Protein AF-A0A7C2LJB4-F1 (afdb_monomer_lite)

pLDDT: mean 95.71, std 4.84, range [53.34, 98.75]

Foldseek 3Di:
DLALLLVVLQQCFCPDDRAGVVNCLVVVNAADEAQAPLADAPDVCLVLQVVQQVCVVVVNPPHVSVVVRCCSSVVSVVVLVVCCVVRVPGYAYAHALRLCLCCDDDLLHHQDDDSHSRSVSSNSVCCVPVNPVVSVVSNVVSLPGQAWDDFAQEIEGADAQQAADAPVCSVVSSVPSSRSNRRHPQDVPNHDQCRLLNNCPRRYDPVRSVLGAYEHERDADPDQWDADNVRRYIYGHHSVFSWDQQDDTNDRRDPVPRIDTTDRPPVRD

Sequence (269 aa):
HARTDFFLSVMRYPFTGSVTALELLEQGLLQIVCLGDGFHAEGRRAARWKHAFEEFRDGYRKHKYMDDEMRESLGVMEMVLELKKAFPLRFHFLKGNHENISNEHGGGNYPFRKYAYEGAMVLEYVKQFYGEEFLAAYYQIEKHFPLLAVGGNFIISHAEPKKFFKANRVLNYRSNADVVYGLTWTDNDEAAAGSVRKMIEHYLPPETWESARYFGGHRPVAGLLNARADGQYLQIHNPQGFQVAYCQPFEPVNEETCMVEIPDVTGGM

Radius of gyration: 18.44 Å; chains: 1; bounding box: 44×40×48 Å

Structure (mmCIF, N/CA/C/O backbone):
data_AF-A0A7C2LJB4-F1
#
_entry.id   AF-A0A7C2LJB4-F1
#
loop_
_atom_site.group_PDB
_atom_site.id
_atom_site.type_symbol
_atom_site.label_atom_id
_atom_site.label_alt_id
_atom_site.label_comp_id
_atom_site.label_asym_id
_atom_site.label_entity_id
_atom_site.label_seq_id
_atom_site.pdbx_PDB_ins_code
_atom_site.Cartn_x
_atom_site.Cartn_y
_atom_site.Cartn_z
_atom_site.occupancy
_atom_site.B_iso_or_equiv
_atom_site.auth_seq_id
_atom_site.auth_comp_id
_atom_site.auth_asym_id
_atom_site.auth_atom_id
_atom_site.pdbx_PDB_model_num
ATOM 1 N N . HIS A 1 1 ? 6.291 -0.632 -0.070 1.00 93.38 1 HIS A N 1
ATOM 2 C CA . HIS A 1 1 ? 7.228 -0.118 -1.090 1.00 93.38 1 HIS A CA 1
ATOM 3 C C . HIS A 1 1 ? 8.289 -1.149 -1.501 1.00 93.38 1 HIS A C 1
ATOM 5 O O . HIS A 1 1 ? 9.463 -0.938 -1.205 1.00 93.38 1 HIS A O 1
ATOM 11 N N . ALA A 1 2 ? 7.920 -2.263 -2.152 1.00 94.94 2 ALA A N 1
ATOM 12 C CA . ALA A 1 2 ? 8.868 -3.268 -2.679 1.00 94.94 2 ALA A CA 1
ATOM 13 C C . ALA A 1 2 ? 10.006 -3.662 -1.703 1.00 94.94 2 ALA A C 1
ATOM 15 O O . ALA A 1 2 ? 11.187 -3.534 -2.013 1.00 94.94 2 ALA A O 1
ATOM 16 N N . ARG A 1 3 ? 9.665 -4.049 -0.468 1.00 95.44 3 ARG A N 1
ATOM 17 C CA . ARG A 1 3 ? 10.613 -4.452 0.588 1.00 95.44 3 ARG A CA 1
ATOM 18 C C . ARG A 1 3 ? 10.412 -5.911 0.980 1.00 95.44 3 ARG A C 1
ATOM 20 O O . ARG A 1 3 ? 9.564 -6.217 1.820 1.00 95.44 3 ARG A O 1
ATOM 27 N N . THR A 1 4 ? 11.161 -6.806 0.344 1.00 95.81 4 THR A N 1
ATOM 28 C CA . THR A 1 4 ? 11.115 -8.245 0.636 1.00 95.81 4 THR A CA 1
ATOM 29 C C . THR A 1 4 ? 11.659 -8.554 2.031 1.00 95.81 4 THR A C 1
ATOM 31 O O . THR A 1 4 ? 11.068 -9.341 2.765 1.00 95.81 4 THR A O 1
ATOM 34 N N . ASP A 1 5 ? 12.735 -7.869 2.410 1.00 95.56 5 ASP A N 1
ATOM 35 C CA . ASP A 1 5 ? 13.358 -7.853 3.737 1.00 95.56 5 ASP A CA 1
ATOM 36 C C . ASP A 1 5 ? 12.350 -7.533 4.850 1.00 95.56 5 ASP A C 1
ATOM 38 O O . ASP A 1 5 ? 12.205 -8.286 5.819 1.00 95.56 5 ASP A O 1
ATOM 42 N N . PHE A 1 6 ? 11.592 -6.448 4.677 1.00 96.38 6 PHE A N 1
ATOM 43 C CA . PHE A 1 6 ? 10.578 -6.031 5.639 1.00 96.38 6 PHE A CA 1
ATOM 44 C C . PHE A 1 6 ? 9.452 -7.050 5.735 1.00 96.38 6 PHE A C 1
ATOM 46 O O . PHE A 1 6 ? 9.101 -7.464 6.836 1.00 96.38 6 PHE A O 1
ATOM 53 N N . PHE A 1 7 ? 8.934 -7.514 4.598 1.00 97.25 7 PHE A N 1
ATOM 54 C CA . PHE A 1 7 ? 7.852 -8.493 4.582 1.00 97.25 7 PHE A CA 1
ATOM 55 C C . PHE A 1 7 ? 8.229 -9.787 5.318 1.00 97.25 7 PHE A C 1
ATOM 57 O O . PHE A 1 7 ? 7.491 -10.248 6.190 1.00 97.25 7 PHE A O 1
ATOM 64 N N . LEU A 1 8 ? 9.408 -10.342 5.020 1.00 96.88 8 LEU A N 1
ATOM 65 C CA . LEU A 1 8 ? 9.928 -11.537 5.687 1.00 96.88 8 LEU A CA 1
ATOM 66 C C . LEU A 1 8 ? 10.146 -11.310 7.184 1.00 96.88 8 LEU A C 1
ATOM 68 O O . LEU A 1 8 ? 9.855 -12.196 7.989 1.00 96.88 8 LEU A O 1
ATOM 72 N N . SER A 1 9 ? 10.622 -10.123 7.558 1.00 97.38 9 SER A N 1
ATOM 73 C CA . SER A 1 9 ? 10.809 -9.758 8.961 1.00 97.38 9 SER A CA 1
ATOM 74 C C . SER A 1 9 ? 9.487 -9.680 9.714 1.00 97.38 9 SER A C 1
ATOM 76 O O . SER A 1 9 ? 9.405 -10.230 10.807 1.00 97.38 9 SER A O 1
ATOM 78 N N . VAL A 1 10 ? 8.425 -9.120 9.117 1.00 97.25 10 VAL A N 1
ATOM 79 C CA . VAL A 1 10 ? 7.076 -9.140 9.718 1.00 97.25 10 VAL A CA 1
ATOM 80 C C . VAL A 1 10 ? 6.608 -10.577 9.929 1.00 97.25 10 VAL A C 1
ATOM 82 O O . VAL A 1 10 ? 6.171 -10.914 11.025 1.00 97.25 10 VAL A O 1
ATOM 85 N N . MET A 1 11 ? 6.727 -11.445 8.917 1.00 97.56 11 MET A N 1
ATOM 86 C CA . MET A 1 11 ? 6.249 -12.833 9.017 1.00 97.56 11 MET A CA 1
ATOM 87 C C . MET A 1 11 ? 6.963 -13.642 10.106 1.00 97.56 11 MET A C 1
ATOM 89 O O . MET A 1 11 ? 6.361 -14.526 10.714 1.00 97.56 11 MET A O 1
ATOM 93 N N . ARG A 1 12 ? 8.235 -13.331 10.366 1.00 96.44 12 ARG A N 1
ATOM 94 C CA . ARG A 1 12 ? 9.073 -13.998 11.372 1.00 96.44 12 ARG A CA 1
ATOM 95 C C . ARG A 1 12 ? 9.039 -13.339 12.747 1.00 96.44 12 ARG A C 1
ATOM 97 O O . ARG A 1 12 ? 9.578 -13.912 13.691 1.00 96.44 12 ARG A O 1
ATOM 104 N N . TYR A 1 13 ? 8.454 -12.153 12.872 1.00 96.19 13 TYR A N 1
ATOM 105 C CA . TYR A 1 13 ? 8.463 -11.427 14.132 1.00 96.19 13 TYR A CA 1
ATOM 106 C C . TYR A 1 13 ? 7.553 -12.110 15.170 1.00 96.19 13 TYR A C 1
ATOM 108 O O . TYR A 1 13 ? 6.397 -12.419 14.854 1.00 96.19 13 TYR A O 1
ATOM 116 N N . PRO A 1 14 ? 8.038 -12.356 16.402 1.00 94.38 14 PRO A N 1
ATOM 117 C CA . PRO A 1 14 ? 7.245 -12.993 17.442 1.00 94.38 14 PRO A CA 1
ATOM 118 C C . PRO A 1 14 ? 6.378 -11.970 18.193 1.00 94.38 14 PRO A C 1
ATOM 120 O O . PRO A 1 14 ? 6.773 -11.437 19.228 1.00 94.38 14 PRO A O 1
ATOM 123 N N . PHE A 1 15 ? 5.168 -11.701 17.691 1.00 88.38 15 PHE A N 1
ATOM 124 C CA . PHE A 1 15 ? 4.230 -10.762 18.333 1.00 88.38 15 PHE A CA 1
ATOM 125 C C . PHE A 1 15 ? 3.693 -11.255 19.686 1.00 88.38 15 PHE A C 1
ATOM 127 O O . PHE A 1 15 ? 3.139 -10.471 20.455 1.00 88.38 15 PHE A O 1
ATOM 134 N N . THR A 1 16 ? 3.797 -12.552 19.995 1.00 86.38 16 THR A N 1
ATOM 135 C CA . THR A 1 16 ? 3.334 -13.117 21.272 1.00 86.38 16 THR A CA 1
ATOM 136 C C . THR A 1 16 ? 4.275 -14.223 21.745 1.00 86.38 16 THR A C 1
ATOM 138 O O . THR A 1 16 ? 4.230 -15.358 21.269 1.00 86.38 16 THR A O 1
ATOM 141 N N . GLY A 1 17 ? 5.135 -13.893 22.712 1.00 87.75 17 GLY A N 1
ATOM 142 C CA . GLY A 1 17 ? 6.108 -14.834 23.270 1.00 87.75 17 GLY A CA 1
ATOM 143 C C . GLY A 1 17 ? 7.119 -15.289 22.218 1.00 87.75 17 GLY A C 1
ATOM 144 O O . GLY A 1 17 ? 7.905 -14.483 21.736 1.00 87.75 17 GLY A O 1
ATOM 145 N N . SER A 1 18 ? 7.108 -16.578 21.876 1.00 92.12 18 SER A N 1
ATOM 146 C CA . SER A 1 18 ? 7.973 -17.167 20.843 1.00 92.12 18 SER A CA 1
ATOM 147 C C . SER A 1 18 ? 7.245 -17.490 19.534 1.00 92.12 18 SER A C 1
ATOM 149 O O . SER A 1 18 ? 7.859 -18.072 18.647 1.00 92.12 18 SER A O 1
ATOM 151 N N . VAL A 1 19 ? 5.951 -17.171 19.425 1.00 95.62 19 VAL A N 1
ATOM 152 C CA . VAL A 1 19 ? 5.119 -17.523 18.265 1.00 95.62 19 VAL A CA 1
ATOM 153 C C . VAL A 1 19 ? 5.173 -16.399 17.234 1.00 95.62 19 VAL A C 1
ATOM 155 O O . VAL A 1 19 ? 4.866 -15.244 17.540 1.00 95.62 19 VAL A O 1
ATOM 158 N N . THR A 1 20 ? 5.576 -16.744 16.015 1.00 96.56 20 THR A N 1
ATOM 159 C CA . THR A 1 20 ? 5.749 -15.827 14.883 1.00 96.56 20 THR A CA 1
ATOM 160 C C . THR A 1 20 ? 4.418 -15.386 14.278 1.00 96.56 20 THR A C 1
ATOM 162 O O . THR A 1 20 ? 3.391 -16.051 14.422 1.00 96.56 20 THR A O 1
ATOM 165 N N . ALA A 1 21 ? 4.423 -14.274 13.539 1.00 97.00 21 ALA A N 1
ATOM 166 C CA . ALA A 1 21 ? 3.240 -13.802 12.822 1.00 97.00 21 ALA A CA 1
ATOM 167 C C . ALA A 1 21 ? 2.667 -14.853 11.855 1.00 97.00 21 ALA A C 1
ATOM 169 O O . ALA A 1 21 ? 1.447 -14.985 11.746 1.00 97.00 21 ALA A O 1
ATOM 170 N N . LEU A 1 22 ? 3.531 -15.620 11.179 1.00 97.50 22 LEU A N 1
ATOM 171 C CA . LEU A 1 22 ? 3.106 -16.699 10.287 1.00 97.50 22 LEU A CA 1
ATOM 172 C C . LEU A 1 22 ? 2.376 -17.816 11.048 1.00 97.50 22 LEU A C 1
ATOM 174 O O . LEU A 1 22 ? 1.287 -18.218 10.645 1.00 97.50 22 LEU A O 1
ATOM 178 N N . GLU A 1 23 ? 2.913 -18.262 12.183 1.00 97.69 23 GLU A N 1
ATOM 179 C CA . GLU A 1 23 ? 2.256 -19.274 13.022 1.00 97.69 23 GLU A CA 1
ATOM 180 C C . GLU A 1 23 ? 0.920 -18.761 13.586 1.00 97.69 23 GLU A C 1
ATOM 182 O O . GLU A 1 23 ? -0.062 -19.503 13.642 1.00 97.69 23 GLU A O 1
ATOM 187 N N . LEU A 1 24 ? 0.830 -17.476 13.948 1.00 97.19 24 LEU A N 1
ATOM 188 C CA . LEU A 1 24 ? -0.431 -16.869 14.388 1.00 97.19 24 LEU A CA 1
ATOM 189 C C . LEU A 1 24 ? -1.469 -16.785 13.251 1.00 97.19 24 LEU A C 1
ATOM 191 O O . LEU A 1 24 ? -2.663 -16.985 13.496 1.00 97.19 24 LEU A O 1
ATOM 195 N N . LEU A 1 25 ? -1.046 -16.529 12.005 1.00 97.06 25 LEU A N 1
ATOM 196 C CA . LEU A 1 25 ? -1.916 -16.597 10.820 1.00 97.06 25 LEU A CA 1
ATOM 197 C C . LEU A 1 25 ? -2.435 -18.022 10.577 1.00 97.06 25 LEU A C 1
ATOM 199 O O . LEU A 1 25 ? -3.614 -18.197 10.242 1.00 97.06 25 LEU A O 1
ATOM 203 N N . GLU A 1 26 ? -1.590 -19.036 10.758 1.00 97.12 26 GLU A N 1
ATOM 204 C CA . GLU A 1 26 ? -1.965 -20.450 10.635 1.00 97.12 26 GLU A CA 1
ATOM 205 C C . GLU A 1 26 ? -2.989 -20.854 11.697 1.00 97.12 26 GLU A C 1
ATOM 207 O O . GLU A 1 26 ? -4.033 -21.422 11.365 1.00 97.12 26 GLU A O 1
ATOM 212 N N . GLN A 1 27 ? -2.747 -20.469 12.951 1.00 96.56 27 GLN A N 1
ATOM 213 C CA . GLN A 1 27 ? -3.632 -20.735 14.092 1.00 96.56 27 GLN A CA 1
ATOM 214 C C . GLN A 1 27 ? -4.935 -19.923 14.055 1.00 96.56 27 GLN A C 1
ATOM 216 O O . GLN A 1 27 ? -5.875 -20.212 14.792 1.00 96.56 27 GLN A O 1
ATOM 221 N N . GLY A 1 28 ? -5.015 -18.909 13.193 1.00 95.88 28 GLY A N 1
ATOM 222 C CA . GLY A 1 28 ? -6.187 -18.051 13.074 1.00 95.88 28 GLY A CA 1
ATOM 223 C C . GLY A 1 28 ? -6.307 -16.978 14.152 1.00 95.88 28 GLY A C 1
ATOM 224 O O . GLY A 1 28 ? -7.394 -16.439 14.340 1.00 95.88 28 GLY A O 1
ATOM 225 N N . LEU A 1 29 ? -5.203 -16.666 14.828 1.00 95.19 29 LEU A N 1
ATOM 226 C CA . LEU A 1 29 ? -5.130 -15.719 15.942 1.00 95.19 29 LEU A CA 1
ATOM 227 C C . LEU A 1 29 ? -4.660 -14.321 15.518 1.00 95.19 29 LEU A C 1
ATOM 229 O O . LEU A 1 29 ? -4.742 -13.387 16.309 1.00 95.19 29 LEU A O 1
ATOM 233 N N . LEU A 1 30 ? -4.189 -14.165 14.278 1.00 95.81 30 LEU A N 1
ATOM 234 C CA . LEU A 1 30 ? -3.757 -12.888 13.713 1.00 95.81 30 LEU A CA 1
ATOM 235 C C . LEU A 1 30 ? -4.450 -12.619 12.375 1.00 95.81 30 LEU A C 1
ATOM 237 O O . LEU A 1 30 ? -4.717 -13.536 11.594 1.00 95.81 30 LEU A O 1
ATOM 241 N N . GLN A 1 31 ? -4.704 -11.340 12.101 1.00 96.25 31 GLN A N 1
ATOM 242 C CA . GLN A 1 31 ? -4.988 -10.835 10.762 1.00 96.25 31 GLN A CA 1
ATOM 243 C C . GLN A 1 31 ? -3.938 -9.791 10.386 1.00 96.25 31 GLN A C 1
ATOM 245 O O . GLN A 1 31 ? -3.511 -9.004 11.226 1.00 96.25 31 GLN A O 1
ATOM 250 N N . ILE A 1 32 ? -3.537 -9.777 9.119 1.00 97.69 32 ILE A N 1
ATOM 251 C CA . ILE A 1 32 ? -2.568 -8.826 8.575 1.00 97.69 32 ILE A CA 1
ATOM 252 C C . ILE A 1 32 ? -3.208 -8.090 7.406 1.00 97.69 32 ILE A C 1
ATOM 254 O O . ILE A 1 32 ? -3.806 -8.705 6.520 1.00 97.69 32 ILE A O 1
ATOM 258 N N . VAL A 1 33 ? -3.061 -6.767 7.409 1.00 97.88 33 VAL A N 1
ATOM 259 C CA . VAL A 1 33 ? -3.497 -5.885 6.326 1.00 97.88 33 VAL A CA 1
ATOM 260 C C . VAL A 1 33 ? -2.294 -5.082 5.843 1.00 97.88 33 VAL A C 1
ATOM 262 O O . VAL A 1 33 ? -1.739 -4.281 6.589 1.00 97.88 33 VAL A O 1
ATOM 265 N N . CYS A 1 34 ? -1.895 -5.277 4.589 1.00 98.31 34 CYS A N 1
ATOM 266 C CA . CYS A 1 34 ? -0.902 -4.440 3.923 1.00 98.31 34 CYS A CA 1
ATOM 267 C C . CYS A 1 34 ? -1.587 -3.228 3.282 1.00 98.31 34 CYS A C 1
ATOM 269 O O . CYS A 1 34 ? -2.584 -3.379 2.576 1.00 98.31 34 CYS A O 1
ATOM 271 N N . LEU A 1 35 ? -1.038 -2.032 3.487 1.00 97.06 35 LEU A N 1
ATOM 272 C CA . LEU A 1 35 ? -1.585 -0.777 2.968 1.00 97.06 35 LEU A CA 1
ATOM 273 C C . LEU A 1 35 ? -0.997 -0.448 1.584 1.00 97.06 35 LEU A C 1
ATOM 275 O O . LEU A 1 35 ? -0.545 0.668 1.375 1.00 97.06 35 LEU A O 1
ATOM 279 N N . GLY A 1 36 ? -0.975 -1.398 0.648 1.00 96.12 36 GLY A N 1
ATOM 280 C CA . GLY A 1 36 ? -0.519 -1.161 -0.727 1.00 96.12 36 GLY A CA 1
ATOM 281 C C . GLY A 1 36 ? 0.985 -0.945 -0.905 1.00 96.12 36 GLY A C 1
ATOM 282 O O . GLY A 1 36 ? 1.807 -1.323 -0.063 1.00 96.12 36 GLY A O 1
ATOM 283 N N . ASP A 1 37 ? 1.329 -0.349 -2.043 1.00 96.19 37 ASP A N 1
ATOM 284 C CA . ASP A 1 37 ? 2.691 -0.047 -2.489 1.00 96.19 37 ASP A CA 1
ATOM 285 C C . ASP A 1 37 ? 3.599 -1.274 -2.521 1.00 96.19 37 ASP A C 1
ATOM 287 O O . ASP A 1 37 ? 4.739 -1.277 -2.051 1.00 96.19 37 ASP A O 1
ATOM 291 N N . GLY A 1 38 ? 3.096 -2.363 -3.084 1.00 96.38 38 GLY A N 1
ATOM 292 C CA . GLY A 1 38 ? 3.894 -3.546 -3.368 1.00 96.38 38 GLY A CA 1
ATOM 293 C C . GLY A 1 38 ? 4.982 -3.251 -4.394 1.00 96.38 38 GLY A C 1
ATOM 294 O O . GLY A 1 38 ? 6.100 -3.745 -4.260 1.00 96.38 38 GLY A O 1
ATOM 295 N N . PHE A 1 39 ? 4.675 -2.370 -5.348 1.00 96.06 39 PHE A N 1
ATOM 296 C CA . PHE A 1 39 ? 5.584 -1.915 -6.394 1.00 96.06 39 PHE A CA 1
ATOM 297 C C . PHE A 1 39 ? 6.334 -0.626 -6.050 1.00 96.06 39 PHE A C 1
ATOM 299 O O . PHE A 1 39 ? 5.884 0.219 -5.277 1.00 96.06 39 PHE A O 1
ATOM 306 N N . HIS A 1 40 ? 7.473 -0.473 -6.719 1.00 95.94 40 HIS A N 1
ATOM 307 C CA . HIS A 1 40 ? 8.413 0.636 -6.634 1.00 95.94 40 HIS A CA 1
ATOM 308 C C . HIS A 1 40 ? 9.068 0.795 -5.262 1.00 95.94 40 HIS A C 1
ATOM 310 O O . HIS A 1 40 ? 8.472 1.249 -4.279 1.00 95.94 40 HIS A O 1
ATOM 316 N N . ALA A 1 41 ? 10.358 0.492 -5.205 1.00 94.81 41 ALA A N 1
ATOM 317 C CA . ALA A 1 41 ? 11.150 0.818 -4.038 1.00 94.81 41 ALA A CA 1
ATOM 318 C C . ALA A 1 41 ? 11.283 2.335 -3.868 1.00 94.81 41 ALA A C 1
ATOM 320 O O . ALA A 1 41 ? 11.403 3.096 -4.830 1.00 94.81 41 ALA A O 1
ATOM 321 N N . GLU A 1 42 ? 11.289 2.771 -2.611 1.00 91.94 42 GLU A N 1
ATOM 322 C CA . GLU A 1 42 ? 11.314 4.189 -2.265 1.00 91.94 42 GLU A CA 1
ATOM 323 C C . GLU A 1 42 ? 12.751 4.725 -2.073 1.00 91.94 42 GLU A C 1
ATOM 325 O O . GLU A 1 42 ? 13.707 4.220 -2.662 1.00 91.94 42 GLU A O 1
ATOM 330 N N . GLY A 1 43 ? 12.934 5.752 -1.233 1.00 90.19 43 GLY A N 1
ATOM 331 C CA . GLY A 1 43 ? 14.159 6.550 -1.122 1.00 90.19 43 GLY A CA 1
ATOM 332 C C . GLY A 1 43 ? 15.457 5.760 -0.953 1.00 90.19 43 GLY A C 1
ATOM 333 O O . GLY A 1 43 ? 16.465 6.145 -1.545 1.00 90.19 43 GLY A O 1
ATOM 334 N N . ARG A 1 44 ? 15.432 4.610 -0.257 1.00 91.81 44 ARG A N 1
ATOM 335 C CA . ARG A 1 44 ? 16.594 3.704 -0.115 1.00 91.81 44 ARG A CA 1
ATOM 336 C C . ARG A 1 44 ? 17.178 3.225 -1.452 1.00 91.81 44 ARG A C 1
ATOM 338 O O . ARG A 1 44 ? 18.321 2.780 -1.512 1.00 91.81 44 ARG A O 1
ATOM 345 N N . ARG A 1 45 ? 16.400 3.305 -2.531 1.00 94.56 45 ARG A N 1
ATOM 346 C CA . ARG A 1 45 ? 16.751 2.833 -3.874 1.00 94.56 45 ARG A CA 1
ATOM 347 C C . ARG A 1 45 ? 16.647 3.944 -4.924 1.00 94.56 45 ARG A C 1
ATOM 349 O O . ARG A 1 45 ? 16.709 3.672 -6.118 1.00 94.56 45 ARG A O 1
ATOM 356 N N . ALA A 1 46 ? 16.611 5.214 -4.509 1.00 94.50 46 ALA A N 1
ATOM 357 C CA . ALA A 1 46 ? 16.576 6.359 -5.425 1.00 94.50 46 ALA A CA 1
ATOM 358 C C . ALA A 1 46 ? 17.747 6.376 -6.431 1.00 94.50 46 ALA A C 1
ATOM 360 O O . ALA A 1 46 ? 17.573 6.777 -7.580 1.00 94.50 46 ALA A O 1
ATOM 361 N N . ALA A 1 47 ? 18.943 5.923 -6.032 1.00 96.94 47 ALA A N 1
ATOM 362 C CA . ALA A 1 47 ? 20.082 5.790 -6.945 1.00 96.94 47 ALA A CA 1
ATOM 363 C C . ALA A 1 47 ? 19.864 4.692 -8.004 1.00 96.94 47 ALA A C 1
ATOM 365 O O . ALA A 1 47 ? 20.186 4.902 -9.172 1.00 96.94 47 ALA A O 1
ATOM 366 N N . ARG A 1 48 ? 19.249 3.561 -7.622 1.00 97.44 48 ARG A N 1
ATOM 367 C CA . ARG A 1 48 ? 18.885 2.478 -8.551 1.00 97.44 48 ARG A CA 1
ATOM 368 C C . ARG A 1 48 ? 17.929 2.984 -9.627 1.00 97.44 48 ARG A C 1
ATOM 370 O O . ARG A 1 48 ? 18.155 2.697 -10.794 1.00 97.44 48 ARG A O 1
ATOM 377 N N . TRP A 1 49 ? 16.943 3.806 -9.263 1.00 97.69 49 TRP A N 1
ATOM 378 C CA . TRP A 1 49 ? 16.018 4.409 -10.230 1.00 97.69 49 TRP A CA 1
ATOM 379 C C . TRP A 1 49 ? 16.707 5.276 -11.283 1.00 97.69 49 TRP A C 1
ATOM 381 O O . TRP A 1 49 ? 16.334 5.234 -12.454 1.00 97.69 49 TRP A O 1
ATOM 391 N N . LYS A 1 50 ? 17.740 6.032 -10.897 1.00 97.25 50 LYS A N 1
ATOM 392 C CA . LYS A 1 50 ? 18.511 6.851 -11.844 1.00 97.25 50 LYS A CA 1
ATOM 393 C C . LYS A 1 50 ? 19.265 5.988 -12.854 1.00 97.25 50 LYS A C 1
ATOM 395 O O . LYS A 1 50 ? 19.214 6.284 -14.041 1.00 97.25 50 LYS A O 1
ATOM 400 N N . HIS A 1 51 ? 19.901 4.910 -12.403 1.00 98.19 51 HIS A N 1
ATOM 401 C CA . HIS A 1 51 ? 20.587 3.984 -13.305 1.00 98.19 51 HIS A CA 1
ATOM 402 C C . HIS A 1 51 ? 19.614 3.180 -14.172 1.00 98.19 51 HIS A C 1
ATOM 404 O O . HIS A 1 51 ? 19.820 3.064 -15.375 1.00 98.19 51 HIS A O 1
ATOM 410 N N . ALA A 1 52 ? 18.504 2.704 -13.606 1.00 98.19 52 ALA A N 1
ATOM 411 C CA . ALA A 1 52 ? 17.452 2.037 -14.369 1.00 98.19 52 ALA A CA 1
ATOM 412 C C . ALA A 1 52 ? 16.855 2.958 -15.450 1.00 98.19 52 ALA A C 1
ATOM 414 O O . ALA A 1 52 ? 16.434 2.493 -16.506 1.00 98.19 52 ALA A O 1
ATOM 415 N N . PHE A 1 53 ? 16.839 4.278 -15.232 1.00 98.38 53 PHE A N 1
ATOM 416 C CA . PHE A 1 53 ? 16.420 5.228 -16.261 1.00 98.38 53 PHE A CA 1
ATOM 417 C C . PHE A 1 53 ? 17.418 5.316 -17.428 1.00 98.38 53 PHE A C 1
ATOM 419 O O . PHE A 1 53 ? 17.006 5.496 -18.573 1.00 98.38 53 PHE A O 1
ATOM 426 N N . GLU A 1 54 ? 18.720 5.162 -17.179 1.00 98.25 54 GLU A N 1
ATOM 427 C CA . GLU A 1 54 ? 19.728 5.051 -18.245 1.00 98.25 54 GLU A CA 1
ATOM 428 C C . GLU A 1 54 ? 19.522 3.765 -19.056 1.00 98.25 54 GLU A C 1
ATOM 430 O O . GLU A 1 54 ? 19.532 3.810 -20.285 1.00 98.25 54 GLU A O 1
ATOM 435 N N . GLU A 1 55 ? 19.244 2.650 -18.374 1.00 98.50 55 GLU A N 1
ATOM 436 C CA . GLU A 1 55 ? 18.897 1.365 -18.994 1.00 98.50 55 GLU A CA 1
ATOM 437 C C . GLU A 1 55 ? 17.639 1.480 -19.867 1.00 98.50 55 GLU A C 1
ATOM 439 O O . GLU A 1 55 ? 17.641 1.048 -21.019 1.00 98.50 55 GLU A O 1
ATOM 444 N N . PHE A 1 56 ? 16.594 2.145 -19.363 1.00 98.31 56 PHE A N 1
ATOM 445 C CA . PHE A 1 56 ? 15.360 2.414 -20.105 1.00 98.31 56 PHE A CA 1
ATOM 446 C C . PHE A 1 56 ? 15.612 3.223 -21.385 1.00 98.31 56 PHE A C 1
ATOM 448 O O . PHE A 1 56 ? 15.086 2.894 -22.448 1.00 98.31 56 PHE A O 1
ATOM 455 N N . ARG A 1 57 ? 16.459 4.259 -21.322 1.00 97.94 57 ARG A N 1
ATOM 456 C CA . ARG A 1 57 ? 16.794 5.096 -22.489 1.00 97.94 57 ARG A CA 1
ATOM 457 C C . ARG A 1 57 ? 17.539 4.342 -23.589 1.00 97.94 57 ARG A C 1
ATOM 459 O O . ARG A 1 57 ? 17.426 4.735 -24.747 1.00 97.94 57 ARG A O 1
ATOM 466 N N . ASP A 1 58 ? 18.285 3.297 -23.240 1.00 97.12 58 ASP A N 1
ATOM 467 C CA . ASP A 1 58 ? 18.963 2.411 -24.196 1.00 97.12 58 ASP A CA 1
ATOM 468 C C . ASP A 1 58 ? 18.102 1.187 -24.576 1.00 97.12 58 ASP A C 1
ATOM 470 O O . ASP A 1 58 ? 18.598 0.220 -25.154 1.00 97.12 58 ASP A O 1
ATOM 474 N N . GLY A 1 59 ? 16.801 1.200 -24.253 1.00 97.81 59 GLY A N 1
ATOM 475 C CA . GLY A 1 59 ? 15.867 0.118 -24.583 1.00 97.81 59 GLY A CA 1
ATOM 476 C C . GLY A 1 59 ? 16.164 -1.188 -23.846 1.00 97.81 59 GLY A C 1
ATOM 477 O O . GLY A 1 59 ? 16.009 -2.269 -24.414 1.00 97.81 59 GLY A O 1
ATOM 478 N N . TYR A 1 60 ? 16.666 -1.089 -22.612 1.00 98.38 60 TYR A N 1
ATOM 479 C CA . TYR A 1 60 ? 17.013 -2.222 -21.757 1.00 98.38 60 TYR A CA 1
ATOM 480 C C . TYR A 1 60 ? 18.010 -3.207 -22.390 1.00 98.38 60 TYR A C 1
ATOM 482 O O . TYR A 1 60 ? 17.985 -4.393 -22.084 1.00 98.38 60 TYR A O 1
ATOM 490 N N . ARG A 1 61 ? 18.939 -2.751 -23.249 1.00 97.25 61 ARG A N 1
ATOM 491 C CA . ARG A 1 61 ? 20.045 -3.608 -23.747 1.00 97.25 61 ARG A CA 1
ATOM 492 C C . ARG A 1 61 ? 20.914 -4.157 -22.616 1.00 97.25 61 ARG A C 1
ATOM 494 O O . ARG A 1 61 ? 21.447 -5.259 -22.709 1.00 97.25 61 ARG A O 1
ATOM 501 N N . LYS A 1 62 ? 21.072 -3.358 -21.562 1.00 97.56 62 LYS A N 1
ATOM 502 C CA . LYS A 1 62 ? 21.531 -3.764 -20.233 1.00 97.56 62 LYS A CA 1
ATOM 503 C C . LYS A 1 62 ? 20.452 -3.321 -19.256 1.00 97.56 62 LYS A C 1
ATOM 505 O O . LYS A 1 62 ? 19.924 -2.227 -19.424 1.00 97.56 62 LYS A O 1
ATOM 510 N N . HIS A 1 63 ? 20.120 -4.166 -18.290 1.00 98.12 63 HIS A N 1
ATOM 511 C CA . HIS A 1 63 ? 18.928 -3.978 -17.461 1.00 98.12 63 HIS A CA 1
ATOM 512 C C . HIS A 1 63 ? 19.127 -4.454 -16.014 1.00 98.12 63 HIS A C 1
ATOM 514 O O . HIS A 1 63 ? 18.174 -4.811 -15.337 1.00 98.12 63 HIS A O 1
ATOM 520 N N . LYS A 1 64 ? 20.368 -4.448 -15.512 1.00 98.38 64 LYS A N 1
ATOM 521 C CA . LYS A 1 64 ? 20.690 -4.939 -14.167 1.00 98.38 64 LYS A CA 1
ATOM 522 C C . LYS A 1 64 ? 19.937 -4.175 -13.071 1.00 98.38 64 LYS A C 1
ATOM 524 O O . LYS A 1 64 ? 19.500 -4.778 -12.092 1.00 98.38 64 LYS A O 1
ATOM 529 N N . TYR A 1 65 ? 19.855 -2.853 -13.167 1.00 98.56 65 TYR A N 1
ATOM 530 C CA . TYR A 1 65 ? 19.222 -2.049 -12.122 1.00 98.56 65 TYR A CA 1
ATOM 531 C C . TYR A 1 65 ? 17.704 -2.187 -12.160 1.00 98.56 65 TYR A C 1
ATOM 533 O O . TYR A 1 65 ? 17.075 -2.229 -11.102 1.00 98.56 65 TYR A O 1
ATOM 541 N N . MET A 1 66 ? 17.130 -2.311 -13.356 1.00 98.50 66 MET A N 1
ATOM 542 C CA . MET A 1 66 ? 15.721 -2.648 -13.515 1.00 98.50 66 MET A CA 1
ATOM 543 C C . MET A 1 66 ? 15.417 -4.081 -13.046 1.00 98.50 66 MET A C 1
ATOM 545 O O . MET A 1 66 ? 14.427 -4.274 -12.348 1.00 98.50 66 MET A O 1
ATOM 549 N N . ASP A 1 67 ? 16.290 -5.064 -13.301 1.00 98.62 67 ASP A N 1
ATOM 550 C CA . ASP A 1 67 ? 16.174 -6.427 -12.751 1.00 98.62 67 ASP A CA 1
ATOM 551 C C . ASP A 1 67 ? 16.123 -6.399 -11.225 1.00 98.62 67 ASP A C 1
ATOM 553 O O . ASP A 1 67 ? 15.280 -7.045 -10.609 1.00 98.62 67 ASP A O 1
ATOM 557 N N . ASP A 1 68 ? 17.026 -5.637 -10.601 1.00 98.12 68 ASP A N 1
ATOM 558 C CA . ASP A 1 68 ? 17.096 -5.510 -9.147 1.00 98.12 68 ASP A CA 1
ATOM 559 C C . ASP A 1 68 ? 15.836 -4.837 -8.566 1.00 98.12 68 ASP A C 1
ATOM 561 O O . ASP A 1 68 ? 15.432 -5.160 -7.449 1.00 98.12 68 ASP A O 1
ATOM 565 N N . GLU A 1 69 ? 15.222 -3.896 -9.288 1.00 98.19 69 GLU A N 1
ATOM 566 C CA . GLU A 1 69 ? 13.949 -3.268 -8.911 1.00 98.19 69 GLU A CA 1
ATOM 567 C C . GLU A 1 69 ? 12.774 -4.241 -9.044 1.00 98.19 69 GLU A C 1
ATOM 569 O O . GLU A 1 69 ? 11.968 -4.391 -8.123 1.00 98.19 69 GLU A O 1
ATOM 574 N N . MET A 1 70 ? 12.702 -4.940 -10.174 1.00 98.31 70 MET A N 1
ATOM 575 C CA . MET A 1 70 ? 11.629 -5.882 -10.466 1.00 98.31 70 MET A CA 1
ATOM 576 C C . MET A 1 70 ? 11.703 -7.114 -9.575 1.00 98.31 70 MET A C 1
ATOM 578 O O . MET A 1 70 ? 10.660 -7.596 -9.147 1.00 98.31 70 MET A O 1
ATOM 582 N N . ARG A 1 71 ? 12.907 -7.570 -9.207 1.00 97.81 71 ARG A N 1
ATOM 583 C CA . ARG A 1 71 ? 13.104 -8.631 -8.211 1.00 97.81 71 ARG A CA 1
ATOM 584 C C . ARG A 1 71 ? 12.463 -8.270 -6.875 1.00 97.81 71 ARG A C 1
ATOM 586 O O . ARG A 1 71 ? 11.796 -9.109 -6.284 1.00 97.81 71 ARG A O 1
ATOM 593 N N . GLU A 1 72 ? 12.651 -7.044 -6.392 1.00 97.25 72 GLU A N 1
ATOM 594 C CA . GLU A 1 72 ? 12.050 -6.617 -5.123 1.00 97.25 72 GLU A CA 1
ATOM 595 C C . GLU A 1 72 ? 10.534 -6.389 -5.253 1.00 97.25 72 GLU A C 1
ATOM 597 O O . GLU A 1 72 ? 9.779 -6.841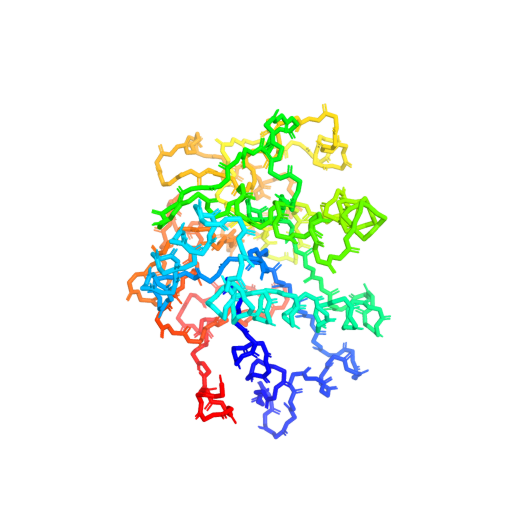 -4.392 1.00 97.25 72 GLU A O 1
ATOM 602 N N . SER A 1 73 ? 10.073 -5.735 -6.326 1.00 98.00 73 SER A N 1
ATOM 603 C CA . SER A 1 73 ? 8.643 -5.454 -6.540 1.00 98.00 73 SER A CA 1
ATOM 604 C C . SER A 1 73 ? 7.829 -6.737 -6.740 1.00 98.00 73 SER A C 1
ATOM 606 O O . SER A 1 73 ? 6.874 -6.993 -6.006 1.00 98.00 73 SER A O 1
ATOM 608 N N . LEU A 1 74 ? 8.231 -7.587 -7.690 1.00 98.12 74 LEU A N 1
ATOM 609 C CA . LEU A 1 74 ? 7.555 -8.859 -7.945 1.00 98.12 74 LEU A CA 1
ATOM 610 C C . LEU A 1 74 ? 7.765 -9.850 -6.804 1.00 98.12 74 LEU A C 1
ATOM 612 O O . LEU A 1 74 ? 6.822 -10.551 -6.467 1.00 98.12 74 LEU A O 1
ATOM 616 N N . GLY A 1 75 ? 8.937 -9.868 -6.161 1.00 98.06 75 GLY A N 1
ATOM 617 C CA . GLY A 1 75 ? 9.189 -10.744 -5.016 1.00 98.06 75 GLY A CA 1
ATOM 618 C C . GLY A 1 75 ? 8.265 -10.447 -3.832 1.00 98.06 75 GLY A C 1
ATOM 619 O O . GLY A 1 75 ? 7.711 -11.368 -3.236 1.00 98.06 75 GLY A O 1
ATOM 620 N N . VAL A 1 76 ? 8.024 -9.168 -3.508 1.00 98.12 76 VAL A N 1
ATOM 621 C CA . VAL A 1 76 ? 7.013 -8.810 -2.496 1.00 98.12 76 VAL A CA 1
ATOM 622 C C . VAL A 1 76 ? 5.629 -9.264 -2.924 1.00 98.12 76 VAL A C 1
ATOM 624 O O . VAL A 1 76 ? 4.897 -9.835 -2.118 1.00 98.12 76 VAL A O 1
ATOM 627 N N . MET A 1 77 ? 5.261 -9.014 -4.178 1.00 98.38 77 MET A N 1
ATOM 628 C CA . MET A 1 77 ? 3.914 -9.311 -4.647 1.00 98.38 77 MET A CA 1
ATOM 629 C C . MET A 1 77 ? 3.646 -10.809 -4.781 1.00 98.38 77 MET A C 1
ATOM 631 O O . MET A 1 77 ? 2.541 -11.246 -4.480 1.00 98.38 77 MET A O 1
ATOM 635 N N . GLU A 1 78 ? 4.653 -11.612 -5.112 1.00 98.19 78 GLU A N 1
ATOM 636 C CA . GLU A 1 78 ? 4.588 -13.070 -5.040 1.00 98.19 78 GLU A CA 1
ATOM 637 C C . GLU A 1 78 ? 4.287 -13.531 -3.608 1.00 98.19 78 GLU A C 1
ATOM 639 O O . GLU A 1 78 ? 3.313 -14.252 -3.388 1.00 98.19 78 GLU A O 1
ATOM 644 N N . MET A 1 79 ? 5.030 -13.034 -2.610 1.00 98.31 79 MET A N 1
ATOM 645 C CA . MET A 1 79 ? 4.777 -13.365 -1.200 1.00 98.31 79 MET A CA 1
ATOM 646 C C . MET A 1 79 ? 3.380 -12.928 -0.732 1.00 98.31 79 MET A C 1
ATOM 648 O O . MET A 1 79 ? 2.692 -13.675 -0.035 1.00 98.31 79 MET A O 1
ATOM 652 N N . VAL A 1 80 ? 2.932 -11.735 -1.136 1.00 98.44 80 VAL A N 1
ATOM 653 C CA . VAL A 1 80 ? 1.581 -11.220 -0.856 1.00 98.44 80 VAL A CA 1
ATOM 654 C C . VAL A 1 80 ? 0.508 -12.144 -1.434 1.00 98.44 80 VAL A C 1
ATOM 656 O O . VAL A 1 80 ? -0.462 -12.467 -0.744 1.00 98.44 80 VAL A O 1
ATOM 659 N N . LEU A 1 81 ? 0.655 -12.567 -2.691 1.00 98.06 81 LEU A N 1
ATOM 660 C CA . LEU A 1 81 ? -0.331 -13.403 -3.374 1.00 98.06 81 LEU A CA 1
ATOM 661 C C . LEU A 1 81 ? -0.364 -14.827 -2.806 1.00 98.06 81 LEU A C 1
ATOM 663 O O . LEU A 1 81 ? -1.456 -15.359 -2.589 1.00 98.06 81 LEU A O 1
ATOM 667 N N . GLU A 1 82 ? 0.791 -15.411 -2.482 1.00 98.44 82 GLU A N 1
ATOM 668 C CA . GLU A 1 82 ? 0.863 -16.721 -1.826 1.00 98.44 82 GLU A CA 1
ATOM 669 C C . GLU A 1 82 ? 0.212 -16.694 -0.435 1.00 98.44 82 GLU A C 1
ATOM 671 O O . GLU A 1 82 ? -0.626 -17.548 -0.132 1.00 98.44 82 GLU A O 1
ATOM 676 N N . LEU A 1 83 ? 0.474 -15.670 0.390 1.00 98.50 83 LEU A N 1
ATOM 677 C CA . LEU A 1 83 ? -0.202 -15.541 1.688 1.00 98.50 83 LEU A CA 1
ATOM 678 C C . LEU A 1 83 ? -1.696 -15.263 1.550 1.00 98.50 83 LEU A C 1
ATOM 680 O O . LEU A 1 83 ? -2.488 -15.795 2.330 1.00 98.50 83 LEU A O 1
ATOM 684 N N . LYS A 1 84 ? -2.120 -14.474 0.555 1.00 98.12 84 LYS A N 1
ATOM 685 C CA . LYS A 1 84 ? -3.550 -14.252 0.310 1.00 98.12 84 LYS A CA 1
ATOM 686 C C . LYS A 1 84 ? -4.264 -15.550 -0.063 1.00 98.12 84 LYS A C 1
ATOM 688 O O . LYS A 1 84 ? -5.396 -15.765 0.367 1.00 98.12 84 LYS A O 1
ATOM 693 N N . LYS A 1 85 ? -3.612 -16.413 -0.840 1.00 98.19 85 LYS A N 1
ATOM 694 C CA . LYS A 1 85 ? -4.127 -17.730 -1.227 1.00 98.19 85 LYS A CA 1
ATOM 695 C C . LYS A 1 85 ? -4.152 -18.705 -0.049 1.00 98.19 85 LYS A C 1
ATOM 697 O O . LYS A 1 85 ? -5.144 -19.411 0.115 1.00 98.19 85 LYS A O 1
ATOM 702 N N . ALA A 1 86 ? -3.105 -18.729 0.773 1.00 98.31 86 ALA A N 1
ATOM 703 C CA . ALA A 1 86 ? -3.015 -19.606 1.941 1.00 98.31 86 ALA A CA 1
ATOM 704 C C . ALA A 1 86 ? -3.967 -19.185 3.076 1.00 98.31 86 ALA A C 1
ATOM 706 O O . ALA A 1 86 ? -4.578 -20.032 3.728 1.00 98.31 86 ALA A O 1
ATOM 707 N N . PHE A 1 87 ? -4.144 -17.877 3.286 1.00 98.44 87 PHE A N 1
ATOM 708 C CA . PHE A 1 87 ? -4.903 -17.308 4.405 1.00 98.44 87 PHE A CA 1
ATOM 709 C C . PHE A 1 87 ? -5.959 -16.288 3.939 1.00 98.44 87 PHE A C 1
ATOM 711 O O . PHE A 1 87 ? -5.945 -15.132 4.373 1.00 98.44 87 PHE A O 1
ATOM 718 N N . PRO A 1 88 ? -6.939 -16.678 3.102 1.00 97.56 88 PRO A N 1
ATOM 719 C CA . PRO A 1 88 ? -7.836 -15.740 2.418 1.00 97.56 88 PRO A CA 1
ATOM 720 C C . PRO A 1 88 ? -8.698 -14.880 3.350 1.00 97.56 88 PRO A C 1
ATOM 722 O O . PRO A 1 88 ? -9.090 -13.776 2.968 1.00 97.56 88 PRO A O 1
ATOM 725 N N . LEU A 1 89 ? -8.971 -15.347 4.571 1.00 97.12 89 LEU A N 1
ATOM 726 C CA . LEU A 1 89 ? -9.758 -14.621 5.576 1.00 97.12 89 LEU A CA 1
ATOM 727 C C . LEU A 1 89 ? -8.905 -13.783 6.542 1.00 97.12 89 LEU A C 1
ATOM 729 O O . LEU A 1 89 ? -9.451 -13.014 7.334 1.00 97.12 89 LEU A O 1
ATOM 733 N N . ARG A 1 90 ? -7.578 -13.933 6.510 1.00 97.38 90 ARG A N 1
ATOM 734 C CA . ARG A 1 90 ? -6.684 -13.387 7.542 1.00 97.38 90 ARG A CA 1
ATOM 735 C C . ARG A 1 90 ? -5.553 -12.538 6.994 1.00 97.38 90 ARG A C 1
ATOM 737 O O . ARG A 1 90 ? -5.108 -11.637 7.689 1.00 97.38 90 ARG A O 1
ATOM 744 N N . PHE A 1 91 ? -5.139 -12.761 5.756 1.00 98.50 91 PHE A N 1
ATOM 745 C CA . PHE A 1 91 ? -4.184 -11.908 5.071 1.00 98.50 91 PHE A CA 1
ATOM 746 C C . PHE A 1 91 ? -4.898 -11.070 4.008 1.00 98.50 91 PHE A C 1
ATOM 748 O O . PHE A 1 91 ? -5.667 -11.588 3.188 1.00 98.50 91 PHE A O 1
ATOM 755 N N . HIS A 1 92 ? -4.662 -9.761 4.021 1.00 98.25 92 HIS A N 1
ATOM 756 C CA . HIS A 1 92 ? -5.281 -8.805 3.108 1.00 98.25 92 HIS A CA 1
ATOM 757 C C . HIS A 1 92 ? -4.251 -7.802 2.602 1.00 98.25 92 HIS A C 1
ATOM 759 O O . HIS A 1 92 ? -3.353 -7.386 3.327 1.00 98.25 92 HIS A O 1
ATOM 765 N N . PHE A 1 93 ? -4.420 -7.381 1.355 1.00 98.62 93 PHE A N 1
ATOM 766 C CA . PHE A 1 93 ? -3.604 -6.358 0.720 1.00 98.62 93 PHE A CA 1
ATOM 767 C C . PHE A 1 93 ? -4.546 -5.328 0.106 1.00 98.62 93 PHE A C 1
ATOM 769 O O . PHE A 1 93 ? -5.396 -5.682 -0.715 1.00 98.62 93 PHE A O 1
ATOM 776 N N . LEU A 1 94 ? -4.451 -4.082 0.562 1.00 98.62 94 LEU A N 1
ATOM 777 C CA . LEU A 1 94 ? -5.203 -2.966 0.003 1.00 98.62 94 LEU A CA 1
ATOM 778 C C . LEU A 1 94 ? -4.462 -2.399 -1.202 1.00 98.62 94 LEU A C 1
ATOM 78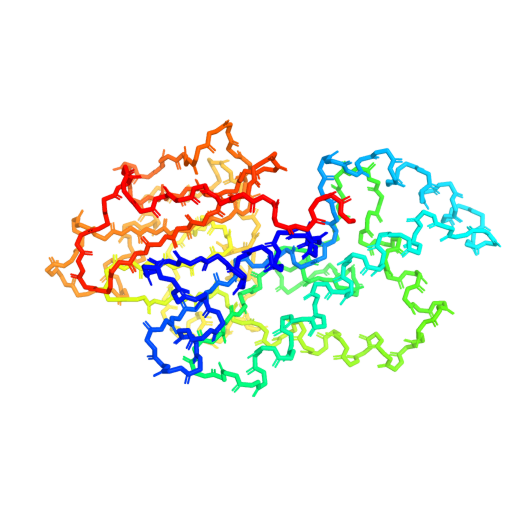0 O O . LEU A 1 94 ? -3.238 -2.424 -1.255 1.00 98.62 94 LEU A O 1
ATOM 784 N N . LYS A 1 95 ? -5.206 -1.841 -2.149 1.00 98.31 95 LYS A N 1
ATOM 785 C CA . LYS A 1 95 ? -4.641 -1.107 -3.276 1.00 98.31 95 LYS A CA 1
ATOM 786 C C . LYS A 1 95 ? -3.990 0.188 -2.786 1.00 98.31 95 LYS A C 1
ATOM 788 O O . LYS A 1 95 ? -4.661 0.986 -2.134 1.00 98.31 95 LYS A O 1
ATOM 793 N N . GLY A 1 96 ? -2.739 0.419 -3.159 1.00 98.00 96 GLY A N 1
ATOM 794 C CA . GLY A 1 96 ? -2.069 1.713 -3.093 1.00 98.00 96 GLY A CA 1
ATOM 795 C C . GLY A 1 96 ? -2.030 2.430 -4.437 1.00 98.00 96 GLY A C 1
ATOM 796 O O . GLY A 1 96 ? -2.572 1.952 -5.443 1.00 98.00 96 GLY A O 1
ATOM 797 N N . ASN A 1 97 ? -1.396 3.603 -4.466 1.00 97.38 97 ASN A N 1
ATOM 798 C CA . ASN A 1 97 ? -1.234 4.360 -5.709 1.00 97.38 97 ASN A CA 1
ATOM 799 C C . ASN A 1 97 ? -0.200 3.736 -6.659 1.00 97.38 97 ASN A C 1
ATOM 801 O O . ASN A 1 97 ? -0.209 4.045 -7.850 1.00 97.38 97 ASN A O 1
ATOM 805 N N . HIS A 1 98 ? 0.666 2.857 -6.153 1.00 97.44 98 HIS A N 1
ATOM 806 C CA . HIS A 1 98 ? 1.693 2.174 -6.940 1.00 97.44 98 HIS A CA 1
ATOM 807 C C . HIS A 1 98 ? 1.197 0.916 -7.661 1.00 97.44 98 HIS A C 1
ATOM 809 O O . HIS A 1 98 ? 1.854 0.478 -8.603 1.00 97.44 98 HIS A O 1
ATOM 815 N N . GLU A 1 99 ? 0.047 0.354 -7.272 1.00 97.75 99 GLU A N 1
ATOM 816 C CA . GLU A 1 99 ? -0.583 -0.773 -7.974 1.00 97.75 99 GLU A CA 1
ATOM 817 C C . GLU A 1 99 ? -1.212 -0.291 -9.292 1.00 97.75 99 GLU A C 1
ATOM 819 O O . GLU A 1 99 ? -2.432 -0.164 -9.420 1.00 97.75 99 GLU A O 1
ATOM 824 N N . ASN A 1 100 ? -0.364 0.066 -10.249 1.00 97.56 100 ASN A N 1
ATOM 825 C CA . ASN A 1 100 ? -0.719 0.525 -11.582 1.00 97.56 100 ASN A CA 1
ATOM 826 C C . ASN A 1 100 ? 0.338 0.050 -12.593 1.00 97.56 100 ASN A C 1
ATOM 828 O O . ASN A 1 100 ? 0.995 0.862 -13.248 1.00 97.56 100 ASN A O 1
ATOM 832 N N . ILE A 1 101 ? 0.511 -1.268 -12.725 1.00 97.81 101 ILE A N 1
ATOM 833 C CA . ILE A 1 101 ? 1.517 -1.887 -13.606 1.00 97.81 101 ILE A CA 1
ATOM 834 C C . ILE A 1 101 ? 1.370 -1.443 -15.067 1.00 97.81 101 ILE A C 1
ATOM 836 O O . ILE A 1 101 ? 2.344 -1.338 -15.804 1.00 97.81 101 ILE A O 1
ATOM 840 N N . SER A 1 102 ? 0.135 -1.142 -15.480 1.00 97.38 102 SER A N 1
ATOM 841 C CA . SER A 1 102 ? -0.197 -0.659 -16.823 1.00 97.38 102 SER A CA 1
ATOM 842 C C . SER A 1 102 ? 0.160 0.811 -17.060 1.00 97.38 102 SER A C 1
ATOM 844 O O . SER A 1 102 ? -0.078 1.324 -18.151 1.00 97.38 102 SER A O 1
ATOM 846 N N . ASN A 1 103 ? 0.663 1.504 -16.032 1.00 98.00 103 ASN A N 1
ATOM 847 C CA . ASN A 1 103 ? 0.920 2.941 -16.032 1.00 98.00 103 ASN A CA 1
ATOM 848 C C . ASN A 1 103 ? -0.285 3.753 -16.549 1.00 98.00 103 ASN A C 1
ATOM 850 O O . ASN A 1 103 ? -0.139 4.710 -17.312 1.00 98.00 103 ASN A O 1
ATOM 854 N N . GLU A 1 104 ? -1.499 3.333 -16.181 1.00 96.44 104 GLU A N 1
ATOM 855 C CA . GLU A 1 104 ? -2.731 3.901 -16.709 1.00 96.44 104 GLU A CA 1
ATOM 856 C C . GLU A 1 104 ? -2.947 5.328 -16.202 1.00 96.44 104 GLU A C 1
ATOM 858 O O . GLU A 1 104 ? -2.604 5.671 -15.067 1.00 96.44 104 GLU A O 1
ATOM 863 N N . HIS A 1 105 ? -3.581 6.141 -17.043 1.00 96.69 105 HIS A N 1
ATOM 864 C CA . HIS A 1 105 ? -4.120 7.440 -16.671 1.00 96.69 105 HIS A CA 1
ATOM 865 C C . HIS A 1 105 ? -5.640 7.385 -16.821 1.00 96.69 105 HIS A C 1
ATOM 867 O O . HIS A 1 105 ? -6.174 7.503 -17.923 1.00 96.69 105 HIS A O 1
ATOM 873 N N . GLY A 1 106 ? -6.346 7.199 -15.710 1.00 96.06 106 GLY A N 1
ATOM 874 C CA . GLY A 1 106 ? -7.802 7.098 -15.702 1.00 96.06 106 GLY A CA 1
ATOM 875 C C . GLY A 1 106 ? -8.327 6.215 -14.577 1.00 96.06 106 GLY A C 1
ATOM 876 O O . GLY A 1 106 ? -7.574 5.569 -13.856 1.00 96.06 106 GLY A O 1
ATOM 877 N N . GLY A 1 107 ? -9.649 6.216 -14.380 1.00 94.94 107 GLY A N 1
ATOM 878 C CA . GLY A 1 107 ? -10.283 5.389 -13.343 1.00 94.94 107 GLY A CA 1
ATOM 879 C C . GLY A 1 107 ? -9.845 5.716 -11.907 1.00 94.94 107 GLY A C 1
ATOM 880 O O . GLY A 1 107 ? -10.069 4.908 -11.012 1.00 94.94 107 GLY A O 1
ATOM 881 N N . GLY A 1 108 ? -9.229 6.883 -11.686 1.00 96.06 108 GLY A N 1
ATOM 882 C CA . GLY A 1 108 ? -8.656 7.295 -10.403 1.00 96.06 108 GLY A CA 1
ATOM 883 C C . GLY A 1 108 ? -7.218 6.830 -10.165 1.00 96.06 108 GLY A C 1
ATOM 884 O O . GLY A 1 108 ? -6.670 7.141 -9.113 1.00 96.06 108 GLY A O 1
ATOM 885 N N . ASN A 1 109 ? -6.608 6.133 -11.128 1.00 96.19 109 ASN A N 1
ATOM 886 C CA . ASN A 1 109 ? -5.180 5.836 -11.153 1.00 96.19 109 ASN A CA 1
ATOM 887 C C . ASN A 1 109 ? -4.448 6.791 -12.097 1.00 96.19 109 ASN A C 1
ATOM 889 O O . ASN A 1 109 ? -4.999 7.248 -13.106 1.00 96.19 109 ASN A O 1
ATOM 893 N N . TYR A 1 110 ? -3.197 7.073 -11.751 1.00 97.19 110 TYR A N 1
ATOM 894 C CA . TYR A 1 110 ? -2.340 7.991 -12.484 1.00 97.19 110 TYR A CA 1
ATOM 895 C C . TYR A 1 110 ? -0.942 7.385 -12.665 1.00 97.19 110 TYR A C 1
ATOM 897 O O . TYR A 1 110 ? -0.507 6.594 -11.820 1.00 97.19 110 TYR A O 1
ATOM 905 N N . PRO A 1 111 ? -0.225 7.742 -13.746 1.00 97.00 111 PRO A N 1
ATOM 906 C CA . PRO A 1 111 ? 1.168 7.359 -13.928 1.00 97.00 111 PRO A CA 1
ATOM 907 C C . PRO A 1 111 ? 2.030 7.802 -12.745 1.00 97.00 111 PRO A C 1
ATOM 909 O O . PRO A 1 111 ? 1.960 8.959 -12.323 1.00 97.00 111 PRO A O 1
ATOM 912 N N . PHE A 1 112 ? 2.858 6.898 -12.220 1.00 94.69 112 PHE A N 1
ATOM 913 C CA . PHE A 1 112 ? 3.699 7.198 -11.063 1.00 94.69 112 PHE A CA 1
ATOM 914 C C . PHE A 1 112 ? 5.074 7.737 -11.474 1.00 94.69 112 PHE A C 1
ATOM 916 O O . PHE A 1 112 ? 5.734 7.193 -12.366 1.00 94.69 112 PHE A O 1
ATOM 923 N N . ARG A 1 113 ? 5.497 8.815 -10.802 1.00 93.50 113 ARG A N 1
ATOM 924 C CA . ARG A 1 113 ? 6.766 9.511 -11.035 1.00 93.50 113 ARG A CA 1
ATOM 925 C C . ARG A 1 113 ? 7.248 10.188 -9.747 1.00 93.50 113 ARG A C 1
ATOM 927 O O . ARG A 1 113 ? 6.638 11.164 -9.313 1.00 93.50 113 ARG A O 1
ATOM 934 N N . LYS A 1 114 ? 8.361 9.731 -9.172 1.00 93.12 114 LYS A N 1
ATOM 935 C CA . LYS A 1 114 ? 8.995 10.334 -7.984 1.00 93.12 114 LYS A CA 1
ATOM 936 C C . LYS A 1 114 ? 10.505 10.473 -8.150 1.00 93.12 114 LYS A C 1
ATOM 938 O O . LYS A 1 114 ? 11.022 11.583 -8.035 1.00 93.12 114 LYS A O 1
ATOM 943 N N . TYR A 1 115 ? 11.209 9.388 -8.462 1.00 94.31 115 TYR A N 1
ATOM 944 C CA . TYR A 1 115 ? 12.665 9.387 -8.666 1.00 94.31 115 TYR A CA 1
ATOM 945 C C . TYR A 1 115 ? 13.073 9.289 -10.138 1.00 94.31 115 TYR A C 1
ATOM 947 O O . TYR A 1 115 ? 14.146 9.771 -10.508 1.00 94.31 115 TYR A O 1
ATOM 955 N N . ALA A 1 116 ? 12.225 8.691 -10.973 1.00 94.88 116 ALA A N 1
ATOM 956 C CA . ALA A 1 116 ? 12.412 8.544 -12.412 1.00 94.88 116 ALA A CA 1
ATOM 957 C C . ALA A 1 116 ? 11.035 8.583 -13.094 1.00 94.88 116 ALA A C 1
ATOM 959 O O . ALA A 1 116 ? 10.149 9.276 -12.610 1.00 94.88 116 ALA A O 1
ATOM 960 N N . TYR A 1 117 ? 10.849 7.892 -14.220 1.00 96.31 117 TYR A N 1
ATOM 961 C CA . TYR A 1 117 ? 9.522 7.618 -14.780 1.00 96.31 117 TYR A CA 1
ATOM 962 C C . TYR A 1 117 ? 9.076 6.214 -14.359 1.00 96.31 117 TYR A C 1
ATOM 964 O O . TYR A 1 117 ? 8.818 5.378 -15.222 1.00 96.31 117 TYR A O 1
ATOM 972 N N . GLU A 1 118 ? 9.052 5.948 -13.045 1.00 97.81 118 GLU A N 1
ATOM 973 C CA . GLU A 1 118 ? 8.914 4.599 -12.472 1.00 97.81 118 GLU A CA 1
ATOM 974 C C . GLU A 1 118 ? 7.810 3.769 -13.140 1.00 97.81 118 GLU A C 1
ATOM 976 O O . GLU A 1 118 ? 8.096 2.688 -13.648 1.00 97.81 118 GLU A O 1
ATOM 981 N N . GLY A 1 119 ? 6.584 4.299 -13.232 1.00 97.88 119 GLY A N 1
ATOM 982 C CA . GLY A 1 119 ? 5.467 3.554 -13.821 1.00 97.88 119 GLY A CA 1
ATOM 983 C C . GLY A 1 119 ? 5.668 3.224 -15.305 1.00 97.88 119 GLY A C 1
ATOM 984 O O . GLY A 1 119 ? 5.411 2.103 -15.734 1.00 97.88 119 GLY A O 1
ATOM 985 N N . ALA A 1 120 ? 6.181 4.170 -16.098 1.00 98.31 120 ALA A N 1
ATOM 986 C CA . ALA A 1 120 ? 6.427 3.949 -17.527 1.00 98.31 120 ALA A CA 1
ATOM 987 C C . ALA A 1 120 ? 7.575 2.957 -17.767 1.00 98.31 120 ALA A C 1
ATOM 989 O O . ALA A 1 120 ? 7.500 2.126 -18.668 1.00 98.31 120 ALA A O 1
ATOM 990 N N . MET A 1 121 ? 8.622 3.038 -16.944 1.00 98.62 121 MET A N 1
ATOM 991 C CA . MET A 1 121 ? 9.756 2.119 -16.981 1.00 98.62 121 MET A CA 1
ATOM 992 C C . MET A 1 121 ? 9.315 0.692 -16.637 1.00 98.62 121 MET A C 1
ATOM 994 O O . MET A 1 121 ? 9.640 -0.241 -17.364 1.00 98.62 121 MET A O 1
ATOM 998 N N . VAL A 1 122 ? 8.522 0.518 -15.573 1.00 98.50 122 VAL A N 1
ATOM 999 C CA . VAL A 1 122 ? 7.953 -0.790 -15.207 1.00 98.50 122 VAL A CA 1
ATOM 1000 C C . VAL A 1 122 ? 7.088 -1.349 -16.332 1.00 98.50 122 VAL A C 1
ATOM 1002 O O . VAL A 1 122 ? 7.286 -2.500 -16.711 1.00 98.50 122 VAL A O 1
ATOM 1005 N N . LEU A 1 123 ? 6.182 -0.547 -16.901 1.00 98.69 123 LEU A N 1
ATOM 1006 C CA . LEU A 1 123 ? 5.321 -0.984 -18.001 1.00 98.69 123 LEU A CA 1
ATOM 1007 C C . LEU A 1 123 ? 6.134 -1.535 -19.179 1.00 98.69 123 LEU A C 1
ATOM 1009 O O . LEU A 1 123 ? 5.903 -2.659 -19.622 1.00 98.69 123 LEU A O 1
ATOM 1013 N N . GLU A 1 124 ? 7.083 -0.751 -19.693 1.00 98.69 124 GLU A N 1
ATOM 1014 C CA . GLU A 1 124 ? 7.861 -1.151 -20.868 1.00 98.69 124 GLU A CA 1
ATOM 1015 C C . GLU A 1 124 ? 8.772 -2.345 -20.570 1.00 98.69 124 GLU A C 1
ATOM 1017 O O . GLU A 1 124 ? 8.870 -3.261 -21.386 1.00 98.69 124 GLU A O 1
ATOM 1022 N N . TYR A 1 125 ? 9.357 -2.404 -19.372 1.00 98.69 125 TYR A N 1
ATOM 1023 C CA . TYR A 1 125 ? 10.134 -3.560 -18.940 1.00 98.69 125 TYR A CA 1
ATOM 1024 C C . TYR A 1 125 ? 9.277 -4.838 -18.883 1.00 98.69 125 TYR A C 1
ATOM 1026 O O . TYR A 1 125 ? 9.653 -5.875 -19.430 1.00 98.69 125 TYR A O 1
ATOM 1034 N N . VAL A 1 126 ? 8.091 -4.779 -18.273 1.00 98.69 126 VAL A N 1
ATOM 1035 C CA . VAL A 1 126 ? 7.184 -5.933 -18.179 1.00 98.69 126 VAL A CA 1
ATOM 1036 C C . VAL A 1 126 ? 6.757 -6.402 -19.570 1.00 98.69 126 VAL A C 1
ATOM 1038 O O . VAL A 1 126 ? 6.826 -7.598 -19.854 1.00 98.69 126 VAL A O 1
ATOM 1041 N N . LYS A 1 127 ? 6.404 -5.484 -20.477 1.00 98.56 127 LYS A N 1
ATOM 1042 C CA . LYS A 1 127 ? 6.060 -5.833 -21.866 1.00 98.56 127 LYS A CA 1
ATOM 1043 C C . LYS A 1 127 ? 7.213 -6.525 -22.589 1.00 98.56 127 LYS A C 1
ATOM 1045 O O . LYS A 1 127 ? 6.981 -7.505 -23.292 1.00 98.56 127 LYS A O 1
ATOM 1050 N N . GLN A 1 128 ? 8.441 -6.042 -22.403 1.00 98.56 128 GLN A N 1
ATOM 1051 C CA . GLN A 1 128 ? 9.621 -6.568 -23.088 1.00 98.56 128 GLN A CA 1
ATOM 1052 C C . GLN A 1 128 ? 10.062 -7.944 -22.566 1.00 98.56 128 GLN A C 1
ATOM 1054 O O . GLN A 1 128 ? 10.447 -8.790 -23.372 1.00 98.56 128 GLN A O 1
ATOM 1059 N N . PHE A 1 129 ? 10.019 -8.176 -21.250 1.00 98.50 129 PHE A N 1
ATOM 1060 C CA . PHE A 1 129 ? 10.626 -9.367 -20.634 1.00 98.50 129 PHE A CA 1
ATOM 1061 C C . PHE A 1 129 ? 9.624 -10.407 -20.109 1.00 98.50 129 PHE A C 1
ATOM 1063 O O . PHE A 1 129 ? 9.984 -11.576 -19.994 1.00 98.50 129 PHE A O 1
ATOM 1070 N N . TYR A 1 130 ? 8.381 -10.014 -19.818 1.00 98.06 130 TYR A N 1
ATOM 1071 C CA . TYR A 1 130 ? 7.319 -10.908 -19.324 1.00 98.06 130 TYR A CA 1
ATOM 1072 C C . TYR A 1 130 ? 6.168 -11.065 -20.327 1.00 98.06 130 TYR A C 1
ATOM 1074 O O . TYR A 1 130 ? 5.463 -12.073 -20.309 1.00 98.06 130 TYR A O 1
ATOM 1082 N N . GLY A 1 131 ? 6.000 -10.094 -21.228 1.00 98.44 131 GLY A N 1
ATOM 1083 C CA . GLY A 1 131 ? 5.013 -10.126 -22.300 1.00 98.44 131 GLY A CA 1
ATOM 1084 C C . GLY A 1 131 ? 3.631 -9.603 -21.903 1.00 98.44 131 GLY A C 1
ATOM 1085 O O . GLY A 1 131 ? 3.296 -9.413 -20.732 1.00 98.44 131 GLY A O 1
ATOM 1086 N N . GLU A 1 132 ? 2.807 -9.374 -22.926 1.00 98.25 132 GLU A N 1
ATOM 1087 C CA . GLU A 1 132 ? 1.462 -8.792 -22.794 1.00 98.25 132 GLU A CA 1
ATOM 1088 C C . GLU A 1 132 ? 0.498 -9.677 -21.989 1.00 98.25 132 GLU A C 1
ATOM 1090 O O . GLU A 1 132 ? -0.374 -9.166 -21.291 1.00 98.25 132 GLU A O 1
ATOM 1095 N N . GLU A 1 133 ? 0.656 -11.003 -22.047 1.00 98.50 133 GLU A N 1
ATOM 1096 C CA . GLU A 1 133 ? -0.185 -11.935 -21.287 1.00 98.50 133 GLU A CA 1
ATOM 1097 C C . GLU A 1 133 ? 0.012 -11.761 -19.777 1.00 98.50 133 GLU A C 1
ATOM 1099 O O . GLU A 1 133 ? -0.962 -11.620 -19.034 1.00 98.50 133 GLU A O 1
ATOM 1104 N N . PHE A 1 134 ? 1.271 -11.696 -19.328 1.00 98.50 134 PHE A N 1
ATOM 1105 C CA . PHE A 1 134 ? 1.589 -11.435 -17.929 1.00 98.50 134 PHE A CA 1
ATOM 1106 C C . PHE A 1 134 ? 1.076 -10.060 -17.498 1.00 98.50 134 PHE A C 1
ATOM 1108 O O . PHE A 1 134 ? 0.417 -9.948 -16.463 1.00 98.50 134 PHE A O 1
ATOM 1115 N N . LEU A 1 135 ? 1.328 -9.022 -18.306 1.00 98.62 135 LEU A N 1
ATOM 1116 C CA . LEU A 1 135 ? 0.857 -7.667 -18.020 1.00 98.62 135 LEU A CA 1
ATOM 1117 C C . LEU A 1 135 ? -0.666 -7.631 -17.848 1.00 98.62 135 LEU A C 1
ATOM 1119 O O . LEU A 1 135 ? -1.161 -7.067 -16.873 1.00 98.62 135 LEU A O 1
ATOM 1123 N N . ALA A 1 136 ? -1.408 -8.252 -18.767 1.00 98.44 136 ALA A N 1
ATOM 1124 C CA . ALA A 1 136 ? -2.863 -8.294 -18.722 1.00 98.44 136 ALA A CA 1
ATOM 1125 C C . ALA A 1 136 ? -3.373 -9.038 -17.482 1.00 98.44 136 ALA A C 1
ATOM 1127 O O . ALA A 1 136 ? -4.282 -8.548 -16.809 1.00 98.44 136 ALA A O 1
ATOM 1128 N N . ALA A 1 137 ? -2.780 -10.186 -17.144 1.00 98.38 137 ALA A N 1
ATOM 1129 C CA . ALA A 1 137 ? -3.148 -10.949 -15.954 1.00 98.38 137 ALA A CA 1
ATOM 1130 C C . ALA A 1 137 ? -2.883 -10.154 -14.665 1.00 98.38 137 ALA A C 1
ATOM 1132 O O . ALA A 1 137 ? -3.770 -10.036 -13.816 1.00 98.38 137 ALA A O 1
ATOM 1133 N N . TYR A 1 138 ? -1.699 -9.550 -14.541 1.00 98.44 138 TYR A N 1
ATOM 1134 C CA . TYR A 1 138 ? -1.328 -8.764 -13.367 1.00 98.44 138 TYR A CA 1
ATOM 1135 C C . TYR A 1 138 ? -2.190 -7.504 -13.227 1.00 98.44 138 TYR A C 1
ATOM 1137 O O . TYR A 1 138 ? -2.684 -7.200 -12.141 1.00 98.44 138 TYR A O 1
ATOM 1145 N N . TYR A 1 139 ? -2.467 -6.815 -14.336 1.00 97.81 139 TYR A N 1
ATOM 1146 C CA . TYR A 1 139 ? -3.390 -5.682 -14.367 1.00 97.81 139 TYR A CA 1
ATOM 1147 C C . TYR A 1 139 ? -4.768 -6.054 -13.810 1.00 97.81 139 TYR A C 1
ATOM 1149 O O . TYR A 1 139 ? -5.337 -5.310 -13.010 1.00 97.81 139 TYR A O 1
ATOM 1157 N N . GLN A 1 140 ? -5.305 -7.226 -14.172 1.00 97.62 140 GLN A N 1
ATOM 1158 C CA . GLN A 1 140 ? -6.572 -7.681 -13.600 1.00 97.62 140 GLN A CA 1
ATOM 1159 C C . GLN A 1 140 ? -6.471 -7.889 -12.089 1.00 97.62 140 GLN A C 1
ATOM 1161 O O . GLN A 1 140 ? -7.389 -7.488 -11.377 1.00 97.62 140 GLN A O 1
ATOM 1166 N N . ILE A 1 141 ? -5.374 -8.446 -11.571 1.00 97.00 141 ILE A N 1
ATOM 1167 C CA . ILE A 1 141 ? -5.171 -8.592 -10.120 1.00 97.00 141 ILE A CA 1
ATOM 1168 C C . ILE A 1 141 ? -5.238 -7.223 -9.428 1.00 97.00 141 ILE A C 1
ATOM 1170 O O . ILE A 1 141 ? -6.005 -7.055 -8.477 1.00 97.00 141 ILE A O 1
ATOM 1174 N N . GLU A 1 142 ? -4.536 -6.212 -9.947 1.00 97.44 142 GLU A N 1
ATOM 1175 C CA . GLU A 1 142 ? -4.546 -4.857 -9.375 1.00 97.44 142 GLU A CA 1
ATOM 1176 C C . GLU A 1 142 ? -5.941 -4.215 -9.356 1.00 97.44 142 GLU A C 1
ATOM 1178 O O . GLU A 1 142 ? -6.277 -3.457 -8.440 1.00 97.44 142 GLU A O 1
ATOM 1183 N N . LYS A 1 143 ? -6.795 -4.540 -10.336 1.00 95.81 143 LYS A N 1
ATOM 1184 C CA . LYS A 1 143 ? -8.203 -4.104 -10.370 1.00 95.81 143 LYS A CA 1
ATOM 1185 C C . LYS A 1 143 ? -9.081 -4.793 -9.333 1.00 95.81 143 LYS A C 1
ATOM 1187 O O . LYS A 1 143 ? -10.196 -4.321 -9.080 1.00 95.81 143 LYS A O 1
ATOM 1192 N N . HIS A 1 144 ? -8.617 -5.879 -8.726 1.00 95.88 144 HIS A N 1
ATOM 1193 C CA . HIS A 1 144 ? -9.352 -6.617 -7.705 1.00 95.88 144 HIS A CA 1
ATOM 1194 C C . HIS A 1 144 ? -8.955 -6.258 -6.273 1.00 95.88 144 HIS A C 1
ATOM 1196 O O . HIS A 1 144 ? -9.714 -6.586 -5.359 1.00 95.88 144 HIS A O 1
ATOM 1202 N N . PHE A 1 145 ? -7.853 -5.530 -6.064 1.00 97.94 145 PHE A N 1
ATOM 1203 C CA . PHE A 1 145 ? -7.458 -5.116 -4.720 1.00 97.94 145 PHE A CA 1
ATOM 1204 C C . PHE A 1 145 ? -8.489 -4.173 -4.069 1.00 97.94 145 PHE A C 1
ATOM 1206 O O . PHE A 1 145 ? -8.887 -3.177 -4.682 1.00 97.94 145 PHE A O 1
ATOM 1213 N N . PRO A 1 146 ? -8.922 -4.456 -2.825 1.00 98.12 146 PRO A N 1
ATOM 1214 C CA . PRO A 1 146 ? -9.829 -3.591 -2.076 1.00 98.12 146 PRO A CA 1
ATOM 1215 C C . PRO A 1 146 ? -9.174 -2.246 -1.730 1.00 98.12 146 PRO A C 1
ATOM 1217 O O . PRO A 1 146 ? -7.959 -2.152 -1.595 1.00 98.12 146 PRO A O 1
ATOM 1220 N N . LEU A 1 147 ? -9.987 -1.203 -1.544 1.00 98.62 147 LEU A N 1
ATOM 1221 C CA . LEU A 1 147 ? -9.503 0.139 -1.181 1.00 98.62 147 LEU A CA 1
ATOM 1222 C C . LEU A 1 147 ? -9.543 0.429 0.326 1.00 98.62 147 LEU A C 1
ATOM 1224 O O . LEU A 1 147 ? -8.872 1.346 0.794 1.00 98.62 147 LEU A O 1
ATOM 1228 N N . LEU A 1 148 ? -10.388 -0.294 1.063 1.00 98.56 148 LEU A N 1
ATOM 1229 C CA . LEU A 1 148 ? -10.753 0.014 2.442 1.00 98.56 148 LEU A CA 1
ATOM 1230 C C . LEU A 1 148 ? -10.914 -1.284 3.237 1.00 98.56 148 LEU A C 1
ATOM 1232 O O . LEU A 1 148 ? -11.532 -2.231 2.745 1.00 98.56 148 LEU A O 1
ATOM 1236 N N . ALA A 1 149 ? -10.426 -1.298 4.472 1.00 97.50 149 ALA A N 1
ATOM 1237 C CA . ALA A 1 149 ? -10.759 -2.295 5.482 1.00 97.50 149 ALA A CA 1
ATOM 1238 C C . ALA A 1 149 ? -11.363 -1.607 6.711 1.00 97.50 149 ALA A C 1
ATOM 1240 O O . ALA A 1 149 ? -10.988 -0.488 7.059 1.00 97.50 149 ALA A O 1
ATOM 1241 N N . VAL A 1 150 ? -12.306 -2.282 7.363 1.00 96.38 150 VAL A N 1
ATOM 1242 C CA . VAL A 1 150 ? -12.991 -1.794 8.565 1.00 96.38 150 VAL A CA 1
ATOM 1243 C C . VAL A 1 150 ? -12.842 -2.860 9.644 1.00 96.38 150 VAL A C 1
ATOM 1245 O O . VAL A 1 150 ? -13.231 -4.009 9.433 1.00 96.38 150 VAL A O 1
ATOM 1248 N N . GLY A 1 151 ? -12.225 -2.487 10.761 1.00 92.62 151 GLY A N 1
ATOM 1249 C CA . GLY A 1 151 ? -12.110 -3.303 11.966 1.00 92.62 151 GLY A CA 1
ATOM 1250 C C . GLY A 1 151 ? -13.174 -2.938 12.999 1.00 92.62 151 GLY A C 1
ATOM 1251 O O . GLY A 1 151 ? -14.089 -2.170 12.724 1.00 92.62 151 GLY A O 1
ATOM 1252 N N . GLY A 1 152 ? -13.043 -3.472 14.215 1.00 90.88 152 GLY A N 1
ATOM 1253 C CA . GLY A 1 152 ? -13.994 -3.192 15.297 1.00 90.88 152 GLY A CA 1
ATOM 1254 C C . GLY A 1 152 ? -13.935 -1.757 15.830 1.00 90.88 152 GLY A C 1
ATOM 1255 O O . GLY A 1 152 ? -14.952 -1.222 16.251 1.00 90.88 152 GLY A O 1
ATOM 1256 N N . ASN A 1 153 ? -12.751 -1.142 15.800 1.00 93.06 153 ASN A N 1
ATOM 1257 C CA . ASN A 1 153 ? -12.512 0.208 16.314 1.00 93.06 153 ASN A CA 1
ATOM 1258 C C . ASN A 1 153 ? -11.538 1.006 15.425 1.00 93.06 153 ASN A C 1
ATOM 1260 O O . ASN A 1 153 ? -10.841 1.915 15.867 1.00 93.06 153 ASN A O 1
ATOM 1264 N N . PHE A 1 154 ? -11.409 0.614 14.158 1.00 95.50 154 PHE A N 1
ATOM 1265 C CA . PHE A 1 154 ? -10.515 1.296 13.234 1.00 95.50 154 PHE A CA 1
ATOM 1266 C C . PHE A 1 154 ? -10.940 1.134 11.780 1.00 95.50 154 PHE A C 1
ATOM 1268 O O . PHE A 1 154 ? -11.653 0.198 11.417 1.00 95.50 154 PHE A O 1
ATOM 1275 N N . ILE A 1 155 ? -10.460 2.040 10.937 1.00 97.50 155 ILE A N 1
ATOM 1276 C CA . ILE A 1 155 ? -10.597 1.994 9.480 1.00 97.50 155 ILE A CA 1
ATOM 1277 C C . ILE A 1 155 ? -9.199 2.069 8.868 1.00 97.50 155 ILE A C 1
ATOM 1279 O O . ILE A 1 155 ? -8.305 2.689 9.435 1.00 97.50 155 ILE A O 1
ATOM 1283 N N . ILE A 1 156 ? -8.992 1.424 7.725 1.00 98.12 156 ILE A N 1
ATOM 1284 C CA . ILE A 1 156 ? -7.707 1.401 7.026 1.00 98.12 156 ILE A CA 1
ATOM 1285 C C . ILE A 1 156 ? -7.950 1.670 5.544 1.00 98.12 156 ILE A C 1
ATOM 1287 O O . ILE A 1 156 ? -8.730 0.960 4.909 1.00 98.12 156 ILE A O 1
ATOM 1291 N N . SER A 1 157 ? -7.242 2.640 4.974 1.00 98.69 157 SER A N 1
ATOM 1292 C CA . SER A 1 157 ? -7.011 2.730 3.527 1.00 98.69 157 SER A CA 1
ATOM 1293 C C . SER A 1 157 ? -5.560 3.080 3.256 1.00 98.69 157 SER A C 1
ATOM 1295 O O . SER A 1 157 ? -4.789 3.338 4.174 1.00 98.69 157 SER A O 1
ATOM 1297 N N . HIS A 1 158 ? -5.163 3.076 1.989 1.00 98.75 158 HIS A N 1
ATOM 1298 C CA . HIS A 1 158 ? -3.797 3.420 1.634 1.00 98.75 158 HIS A CA 1
ATOM 1299 C C . HIS A 1 158 ? -3.439 4.876 1.992 1.00 98.75 158 HIS A C 1
ATOM 1301 O O . HIS A 1 158 ? -2.381 5.111 2.571 1.00 98.75 158 HIS A O 1
ATOM 1307 N N . ALA A 1 159 ? -4.323 5.834 1.702 1.00 98.50 159 ALA A N 1
ATOM 1308 C CA . ALA A 1 159 ? -4.153 7.259 2.009 1.00 98.50 159 ALA A CA 1
ATOM 1309 C C . ALA A 1 159 ? -5.284 7.806 2.900 1.00 98.50 159 ALA A C 1
ATOM 1311 O O . ALA A 1 159 ? -6.262 7.106 3.173 1.00 98.50 159 ALA A O 1
ATOM 1312 N N . GLU A 1 160 ? -5.171 9.073 3.314 1.00 98.56 160 GLU A N 1
ATOM 1313 C CA . GLU A 1 160 ? -6.231 9.795 4.029 1.00 98.56 160 GLU A CA 1
ATOM 1314 C C . GLU A 1 160 ? -7.464 9.900 3.114 1.00 98.56 160 GLU A C 1
ATOM 1316 O O . GLU A 1 160 ? -7.311 10.178 1.920 1.00 98.56 160 GLU A O 1
ATOM 1321 N N . PRO A 1 161 ? -8.700 9.684 3.599 1.00 98.75 161 PRO A N 1
ATOM 1322 C CA . PRO A 1 161 ? -9.869 9.817 2.744 1.00 98.75 161 PRO A CA 1
ATOM 1323 C C . PRO A 1 161 ? -10.019 11.275 2.293 1.00 98.75 161 PRO A C 1
ATOM 1325 O O . PRO A 1 161 ? -10.315 12.161 3.099 1.00 98.75 161 PRO A O 1
ATOM 1328 N N . LYS A 1 162 ? -9.893 11.531 0.983 1.00 98.69 162 LYS A N 1
ATOM 1329 C CA . LYS A 1 162 ? -10.008 12.886 0.402 1.00 98.69 162 LYS A CA 1
ATOM 1330 C C . LYS A 1 162 ? -11.305 13.584 0.793 1.00 98.69 162 LYS A C 1
ATOM 1332 O O . LYS A 1 162 ? -11.370 14.802 0.901 1.00 98.69 162 LYS A O 1
ATOM 1337 N N . LYS A 1 163 ? -12.373 12.812 0.952 1.00 98.69 163 LYS A N 1
ATOM 1338 C CA . LYS A 1 163 ? -13.687 13.250 1.417 1.00 98.69 163 LYS A CA 1
ATOM 1339 C C . LYS A 1 163 ? -14.421 12.044 1.990 1.00 98.69 163 LYS A C 1
ATOM 1341 O O . LYS A 1 163 ? -13.943 10.918 1.917 1.00 98.69 163 LYS A O 1
ATOM 1346 N N . PHE A 1 164 ? -15.615 12.279 2.512 1.00 98.62 164 PHE A N 1
ATOM 1347 C CA . PHE A 1 164 ? -16.498 11.193 2.909 1.00 98.62 164 PHE A CA 1
ATOM 1348 C C . PHE A 1 164 ? -16.923 10.327 1.707 1.00 98.62 164 PHE A C 1
ATOM 1350 O O . PHE A 1 164 ? -17.397 10.845 0.688 1.00 98.62 164 PHE A O 1
ATOM 1357 N N . PHE A 1 165 ? -16.827 9.006 1.864 1.00 98.69 165 PHE A N 1
ATOM 1358 C CA . PHE A 1 165 ? -17.275 8.014 0.891 1.00 98.69 165 PHE A CA 1
ATOM 1359 C C . PHE A 1 165 ? -18.238 7.006 1.527 1.00 98.69 165 PHE A C 1
ATOM 1361 O O . PHE A 1 165 ? -17.865 6.226 2.400 1.00 98.69 165 PHE A O 1
ATOM 1368 N N . LYS A 1 166 ? -19.480 6.975 1.030 1.00 98.19 166 LYS A N 1
ATOM 1369 C CA . LYS A 1 166 ? -20.499 5.997 1.444 1.00 98.19 166 LYS A CA 1
ATOM 1370 C C . LYS A 1 166 ? -20.114 4.569 1.044 1.00 98.19 166 LYS A C 1
ATOM 1372 O O . LYS A 1 166 ? -19.564 4.360 -0.040 1.00 98.19 166 LYS A O 1
ATOM 1377 N N . ALA A 1 167 ? -20.538 3.593 1.850 1.00 98.00 167 ALA A N 1
ATOM 1378 C CA . ALA A 1 167 ? -20.263 2.165 1.643 1.00 98.00 167 ALA A CA 1
ATOM 1379 C C . ALA A 1 167 ? -20.596 1.666 0.231 1.00 98.00 167 ALA A C 1
ATOM 1381 O O . ALA A 1 167 ? -19.780 0.998 -0.395 1.00 98.00 167 ALA A O 1
ATOM 1382 N N . ASN A 1 168 ? -21.750 2.040 -0.328 1.00 97.94 168 ASN A N 1
ATOM 1383 C CA . ASN A 1 168 ? -22.136 1.610 -1.674 1.00 97.94 168 ASN A CA 1
ATOM 1384 C C . ASN A 1 168 ? -21.173 2.104 -2.769 1.00 97.94 168 ASN A C 1
ATOM 1386 O O . ASN A 1 168 ? -20.964 1.400 -3.754 1.00 97.94 168 ASN A O 1
ATOM 1390 N N . ARG A 1 169 ? -20.573 3.289 -2.613 1.00 97.94 169 ARG A N 1
ATOM 1391 C CA . ARG A 1 169 ? -19.585 3.815 -3.564 1.00 97.94 169 ARG A CA 1
ATOM 1392 C C . ARG A 1 169 ? -18.242 3.117 -3.413 1.00 97.94 169 ARG A C 1
ATOM 1394 O O . ARG A 1 169 ? -17.617 2.828 -4.426 1.00 97.94 169 ARG A O 1
ATOM 1401 N N . VAL A 1 170 ? -17.836 2.815 -2.179 1.00 98.19 170 VAL A N 1
ATOM 1402 C CA . VAL A 1 170 ? -16.616 2.042 -1.903 1.00 98.19 170 VAL A CA 1
ATOM 1403 C C . VAL A 1 170 ? -16.746 0.615 -2.430 1.00 98.19 170 VAL A C 1
ATOM 1405 O O . VAL A 1 170 ? -15.851 0.151 -3.117 1.00 98.19 170 VAL A O 1
ATOM 1408 N N . LEU A 1 171 ? -17.882 -0.057 -2.230 1.00 97.38 171 LEU A N 1
ATOM 1409 C CA . LEU A 1 171 ? -18.125 -1.397 -2.784 1.00 97.38 171 LEU A CA 1
ATOM 1410 C C . LEU A 1 171 ? -18.111 -1.415 -4.323 1.00 97.38 171 LEU A C 1
ATOM 1412 O O . LEU A 1 171 ? -17.640 -2.373 -4.929 1.00 97.38 171 LEU A O 1
ATOM 1416 N N . ASN A 1 172 ? -18.571 -0.334 -4.959 1.00 96.94 172 ASN A N 1
ATOM 1417 C CA . ASN A 1 172 ? -18.617 -0.186 -6.417 1.00 96.94 172 ASN A CA 1
ATOM 1418 C C . ASN A 1 172 ? -17.484 0.701 -6.964 1.00 96.94 172 ASN A C 1
ATOM 1420 O O . ASN A 1 172 ? -17.643 1.347 -8.005 1.00 96.94 172 ASN A O 1
ATOM 1424 N N . TYR A 1 173 ? -16.338 0.771 -6.276 1.00 97.69 173 TYR A N 1
ATOM 1425 C CA . TYR A 1 173 ? -15.292 1.761 -6.564 1.00 97.69 173 TYR A CA 1
ATOM 1426 C C . TYR A 1 173 ? -14.767 1.728 -8.006 1.00 97.69 173 TYR A C 1
ATOM 1428 O O . TYR A 1 173 ? -14.329 2.751 -8.518 1.00 97.69 173 TYR A O 1
ATOM 1436 N N . ARG A 1 174 ? -14.848 0.581 -8.695 1.00 94.62 174 ARG A N 1
ATOM 1437 C CA . ARG A 1 174 ? -14.392 0.421 -10.089 1.00 94.62 174 ARG A CA 1
ATOM 1438 C C . ARG A 1 174 ? -15.109 1.350 -11.071 1.00 94.62 174 ARG A C 1
ATOM 1440 O O . ARG A 1 174 ? -14.550 1.695 -12.101 1.00 94.62 174 ARG A O 1
ATOM 1447 N N . SER A 1 175 ? -16.332 1.767 -10.743 1.00 95.62 175 SER A N 1
ATOM 1448 C CA . SER A 1 175 ? -17.099 2.769 -11.501 1.00 95.62 175 SER A CA 1
ATOM 1449 C C . SER A 1 175 ? -17.010 4.178 -10.895 1.00 95.62 175 SER A C 1
ATOM 1451 O O . SER A 1 175 ? -17.721 5.082 -11.320 1.00 95.62 175 SER A O 1
ATOM 1453 N N . ASN A 1 176 ? -16.173 4.380 -9.873 1.00 97.06 176 ASN A N 1
ATOM 1454 C CA . ASN A 1 176 ? -16.070 5.613 -9.098 1.00 97.06 176 ASN A CA 1
ATOM 1455 C C . ASN A 1 176 ? -14.598 6.039 -8.968 1.00 97.06 176 ASN A C 1
ATOM 1457 O O . ASN A 1 176 ? -13.960 5.835 -7.934 1.00 97.06 176 ASN A O 1
ATOM 1461 N N . ALA A 1 177 ? -14.069 6.664 -10.020 1.00 97.31 177 ALA A N 1
ATOM 1462 C CA . ALA A 1 177 ? -12.677 7.118 -10.084 1.00 97.31 177 ALA A CA 1
ATOM 1463 C C . ALA A 1 177 ? -12.263 8.017 -8.902 1.00 97.31 177 ALA A C 1
ATOM 1465 O O . ALA A 1 177 ? -11.147 7.916 -8.401 1.00 97.31 177 ALA A O 1
ATOM 1466 N N . ASP A 1 178 ? -13.166 8.868 -8.410 1.00 98.25 178 ASP A N 1
ATOM 1467 C CA . ASP A 1 178 ? -12.892 9.737 -7.262 1.00 98.25 178 ASP A CA 1
ATOM 1468 C C . ASP A 1 178 ? -12.728 8.966 -5.945 1.00 98.25 178 ASP A C 1
ATOM 1470 O O . ASP A 1 178 ? -12.066 9.470 -5.043 1.00 98.25 178 ASP A O 1
ATOM 1474 N N . VAL A 1 179 ? -13.308 7.766 -5.826 1.00 98.62 179 VAL A N 1
ATOM 1475 C CA . VAL A 1 179 ? -13.123 6.882 -4.665 1.00 98.62 179 VAL A CA 1
ATOM 1476 C C . VAL A 1 179 ? -11.749 6.221 -4.723 1.00 98.62 179 VAL A C 1
ATOM 1478 O O . VAL A 1 179 ? -11.051 6.215 -3.715 1.00 98.62 179 VAL A O 1
ATOM 1481 N N . VAL A 1 180 ? -11.341 5.714 -5.895 1.00 98.56 180 VAL A N 1
ATOM 1482 C CA . VAL A 1 180 ? -9.988 5.160 -6.096 1.00 98.56 180 VAL A CA 1
ATOM 1483 C C . VAL A 1 180 ? -8.950 6.218 -5.757 1.00 98.56 180 VAL A C 1
ATOM 1485 O O . VAL A 1 180 ? -8.136 5.998 -4.865 1.00 98.56 180 VAL A O 1
ATOM 1488 N N . TYR A 1 181 ? -9.038 7.393 -6.385 1.00 98.62 181 TYR A N 1
ATOM 1489 C CA . TYR A 1 181 ? -8.126 8.497 -6.098 1.00 98.62 181 TYR A CA 1
ATOM 1490 C C . TYR A 1 181 ? -8.166 8.877 -4.617 1.00 98.62 181 TYR A C 1
ATOM 1492 O O . TYR A 1 181 ? -7.140 8.919 -3.949 1.00 98.62 181 TYR A O 1
ATOM 1500 N N . GLY A 1 182 ? -9.363 9.115 -4.079 1.00 98.62 182 GLY A N 1
ATOM 1501 C CA . GLY A 1 182 ? -9.525 9.654 -2.736 1.00 98.62 182 GLY A CA 1
ATOM 1502 C C . GLY A 1 182 ? -9.172 8.704 -1.597 1.00 98.62 182 GLY A C 1
ATOM 1503 O O . GLY A 1 182 ? -9.197 9.149 -0.457 1.00 98.62 182 GLY A O 1
ATOM 1504 N N . LEU A 1 183 ? -8.878 7.431 -1.874 1.00 98.75 183 LEU A N 1
ATOM 1505 C CA . LEU A 1 183 ? -8.393 6.463 -0.885 1.00 98.75 183 LEU A CA 1
ATOM 1506 C C . LEU A 1 183 ? -6.949 6.010 -1.144 1.00 98.75 183 LEU A C 1
ATOM 1508 O O . LEU A 1 183 ? -6.392 5.299 -0.308 1.00 98.75 183 LEU A O 1
ATOM 1512 N N . THR A 1 184 ? -6.339 6.407 -2.271 1.00 98.50 184 THR A N 1
ATOM 1513 C CA . THR A 1 184 ? -4.988 5.960 -2.662 1.00 98.50 184 THR A CA 1
ATOM 1514 C C . THR A 1 184 ? -4.004 7.087 -2.985 1.00 98.50 184 THR A C 1
ATOM 1516 O O . THR A 1 184 ? -2.811 6.876 -2.852 1.00 98.50 184 THR A O 1
ATOM 1519 N N . TRP A 1 185 ? -4.454 8.287 -3.352 1.00 98.19 185 TRP A N 1
ATOM 1520 C CA . TRP A 1 185 ? -3.570 9.373 -3.809 1.00 98.19 185 TRP A CA 1
ATOM 1521 C C . TRP A 1 185 ? -3.586 10.628 -2.934 1.00 98.19 185 TRP A C 1
ATOM 1523 O O . TRP A 1 185 ? -2.756 11.510 -3.149 1.00 98.19 185 TRP A O 1
ATOM 1533 N N . THR A 1 186 ? -4.526 10.733 -1.990 1.00 98.25 186 THR A N 1
ATOM 1534 C CA . THR A 1 186 ? -4.742 11.956 -1.205 1.00 98.25 186 THR A CA 1
ATOM 1535 C C . THR A 1 186 ? -3.458 12.421 -0.521 1.00 98.25 186 THR A C 1
ATOM 1537 O O . THR A 1 186 ? -2.887 11.701 0.303 1.00 98.25 186 THR A O 1
ATOM 1540 N N . ASP A 1 187 ? -3.013 13.631 -0.854 1.00 97.19 187 ASP A N 1
ATOM 1541 C CA . ASP A 1 187 ? -1.869 14.277 -0.213 1.00 97.19 187 ASP A CA 1
ATOM 1542 C C . ASP A 1 187 ? -2.220 14.770 1.197 1.00 97.19 187 ASP A C 1
ATOM 1544 O O . ASP A 1 187 ? -3.388 14.938 1.566 1.00 97.19 187 ASP A O 1
ATOM 1548 N N . ASN A 1 188 ? -1.184 15.066 1.977 1.00 96.88 188 ASN A N 1
ATOM 1549 C CA . ASN A 1 188 ? -1.333 15.895 3.157 1.00 96.88 188 ASN A CA 1
ATOM 1550 C C . ASN A 1 188 ? -2.015 17.210 2.762 1.00 96.88 188 ASN A C 1
ATOM 1552 O O . ASN A 1 188 ? -1.696 17.823 1.746 1.00 96.88 188 ASN A O 1
ATOM 1556 N N . ASP A 1 189 ? -2.972 17.618 3.588 1.00 96.50 189 ASP A N 1
ATOM 1557 C CA . ASP A 1 189 ? -3.730 18.866 3.463 1.00 96.50 189 ASP A CA 1
ATOM 1558 C C . ASP A 1 189 ? -4.660 18.931 2.230 1.00 96.50 189 ASP A C 1
ATOM 1560 O O . ASP A 1 189 ? -5.308 19.949 1.991 1.00 96.50 189 ASP A O 1
ATOM 1564 N N . GLU A 1 190 ? -4.804 17.828 1.481 1.00 97.69 190 GLU A N 1
ATOM 1565 C CA . GLU A 1 190 ? -5.761 17.708 0.371 1.00 97.69 190 GLU A CA 1
ATOM 1566 C C . GLU A 1 190 ? -7.154 17.243 0.836 1.00 97.69 190 GLU A C 1
ATOM 1568 O O . GLU A 1 190 ? -8.166 17.482 0.165 1.00 97.69 190 GLU A O 1
ATOM 1573 N N . ALA A 1 191 ? -7.224 16.552 1.976 1.00 98.00 191 ALA A N 1
ATOM 1574 C CA . ALA A 1 191 ? -8.469 16.009 2.496 1.00 98.00 191 ALA A CA 1
ATOM 1575 C C . ALA A 1 191 ? -9.445 17.113 2.938 1.00 98.00 191 ALA A C 1
ATOM 1577 O O . ALA A 1 191 ? -9.087 18.095 3.588 1.00 98.00 191 ALA A O 1
ATOM 1578 N N . ALA A 1 192 ? -10.724 16.931 2.611 1.00 98.25 192 ALA A N 1
ATOM 1579 C CA . ALA A 1 192 ? -11.792 17.800 3.076 1.00 98.25 192 ALA A CA 1
ATOM 1580 C C . ALA A 1 192 ? -11.952 17.692 4.599 1.00 98.25 192 ALA A C 1
ATOM 1582 O O . ALA A 1 192 ? -12.021 16.591 5.144 1.00 98.25 192 ALA A O 1
ATOM 1583 N N . ALA A 1 193 ? -12.111 18.833 5.272 1.00 97.25 193 ALA A N 1
ATOM 1584 C CA . ALA A 1 193 ? -12.287 18.884 6.721 1.00 97.25 193 ALA A CA 1
ATOM 1585 C C . ALA A 1 193 ? -13.402 17.936 7.216 1.00 97.25 193 ALA A C 1
ATOM 1587 O O . ALA A 1 193 ? -14.517 17.896 6.675 1.00 97.25 193 ALA A O 1
ATOM 1588 N N . GLY A 1 194 ? -13.082 17.158 8.253 1.00 97.94 194 GLY A N 1
ATOM 1589 C CA . GLY A 1 194 ? -13.979 16.169 8.851 1.00 97.94 194 GLY A CA 1
ATOM 1590 C C . GLY A 1 194 ? -14.247 14.929 7.987 1.00 97.94 194 GLY A C 1
ATOM 1591 O O . GLY A 1 194 ? -15.179 14.184 8.292 1.00 97.94 194 GLY A O 1
ATOM 1592 N N . SER A 1 195 ? -13.491 14.690 6.906 1.00 98.50 195 SER A N 1
ATOM 1593 C CA . SER A 1 195 ? -13.633 13.477 6.085 1.00 98.50 195 SER A CA 1
ATOM 1594 C C . SER A 1 195 ? -13.436 12.211 6.916 1.00 98.50 195 SER A C 1
ATOM 1596 O O . SER A 1 195 ? -14.287 11.326 6.873 1.00 98.50 195 SER A O 1
ATOM 1598 N N . VAL A 1 196 ? -12.370 12.165 7.716 1.00 98.62 196 VAL A N 1
ATOM 1599 C CA . VAL A 1 196 ? -12.022 11.049 8.606 1.00 98.62 196 VAL A CA 1
ATOM 1600 C C . VAL A 1 196 ? -13.143 10.785 9.606 1.00 98.62 196 VAL A C 1
ATOM 1602 O O . VAL A 1 196 ? -13.650 9.665 9.659 1.00 98.62 196 VAL A O 1
ATOM 1605 N N . ARG A 1 197 ? -13.610 11.821 10.315 1.00 98.44 197 ARG A N 1
ATOM 1606 C CA . ARG A 1 197 ? -14.719 11.693 11.269 1.00 98.44 197 ARG A CA 1
ATOM 1607 C C . ARG A 1 197 ? -15.974 11.117 10.616 1.00 98.44 197 ARG A C 1
ATOM 1609 O O . ARG A 1 197 ? -16.550 10.169 11.131 1.00 98.44 197 ARG A O 1
ATOM 1616 N N . LYS A 1 198 ? -16.361 11.623 9.442 1.00 98.69 198 LYS A N 1
ATOM 1617 C CA . LYS A 1 198 ? -17.531 11.120 8.700 1.00 98.69 198 LYS A CA 1
ATOM 1618 C C . LYS A 1 198 ? -17.363 9.677 8.226 1.00 98.69 198 LYS A C 1
ATOM 1620 O O . LYS A 1 198 ? -18.350 8.958 8.117 1.00 98.69 198 LYS A O 1
ATOM 1625 N N . MET A 1 199 ? -16.139 9.250 7.905 1.00 98.75 199 MET A N 1
ATOM 1626 C CA . MET A 1 199 ? -15.862 7.843 7.607 1.00 98.75 199 MET A CA 1
ATOM 1627 C C . MET A 1 199 ? -16.063 6.991 8.866 1.00 98.75 199 MET A C 1
ATOM 1629 O O . MET A 1 199 ? -16.806 6.017 8.811 1.00 98.75 199 MET A O 1
ATOM 1633 N N . ILE A 1 200 ? -15.480 7.386 10.001 1.00 98.25 200 ILE A N 1
ATOM 1634 C CA . ILE A 1 200 ? -15.659 6.702 11.294 1.00 98.25 200 ILE A CA 1
ATOM 1635 C C . ILE A 1 200 ? -17.147 6.579 11.640 1.00 98.25 200 ILE A C 1
ATOM 1637 O O . ILE A 1 200 ? -17.629 5.470 11.844 1.00 98.25 200 ILE A O 1
ATOM 1641 N N . GLU A 1 201 ? -17.892 7.684 11.597 1.00 98.31 201 GLU A N 1
ATOM 1642 C CA . GLU A 1 201 ? -19.323 7.709 11.923 1.00 98.31 201 GLU A CA 1
ATOM 1643 C C . GLU A 1 201 ? -20.179 6.813 11.018 1.00 98.31 201 GLU A C 1
ATOM 1645 O O . GLU A 1 201 ? -21.217 6.302 11.435 1.00 98.31 201 GLU A O 1
ATOM 1650 N N . HIS A 1 202 ? -19.758 6.625 9.765 1.00 98.50 202 HIS A N 1
ATOM 1651 C CA . HIS A 1 202 ? -20.498 5.833 8.783 1.00 98.50 202 HIS A CA 1
ATOM 1652 C C . HIS A 1 202 ? -20.211 4.332 8.873 1.00 98.50 202 HIS A C 1
ATOM 1654 O O . HIS A 1 202 ? -21.103 3.530 8.597 1.00 98.50 202 HIS A O 1
ATOM 1660 N N . TYR A 1 203 ? -18.971 3.939 9.178 1.00 98.19 203 TYR A N 1
ATOM 1661 C CA . TYR A 1 203 ? -18.545 2.533 9.130 1.00 98.19 203 TYR A CA 1
ATOM 1662 C C . TYR A 1 203 ? -18.453 1.863 10.501 1.00 98.19 203 TYR A C 1
ATOM 1664 O O . TYR A 1 203 ? -18.482 0.635 10.556 1.00 98.19 203 TYR A O 1
ATOM 1672 N N . LEU A 1 204 ? -18.333 2.636 11.580 1.00 96.44 204 LEU A N 1
ATOM 1673 C CA . LEU A 1 204 ? -18.154 2.129 12.936 1.00 96.44 204 LEU A CA 1
ATOM 1674 C C . LEU A 1 204 ? -19.348 2.495 13.827 1.00 96.44 204 LEU A C 1
ATOM 1676 O O . LEU A 1 204 ? -20.043 3.482 13.562 1.00 96.44 204 LEU A O 1
ATOM 1680 N N . PRO A 1 205 ? -19.620 1.708 14.880 1.00 95.19 205 PRO A N 1
ATOM 1681 C CA . PRO A 1 205 ? -20.761 1.955 15.747 1.00 95.19 205 PRO A CA 1
ATOM 1682 C C . PRO A 1 205 ? -20.541 3.184 16.660 1.00 95.19 205 PRO A C 1
ATOM 1684 O O . PRO A 1 205 ? -19.393 3.484 17.007 1.00 95.19 205 PRO A O 1
ATOM 1687 N N . PRO A 1 206 ? -21.610 3.901 17.069 1.00 96.69 206 PRO A N 1
ATOM 1688 C CA . PRO A 1 206 ? -21.517 5.166 17.809 1.00 96.69 206 PRO A CA 1
ATOM 1689 C C . PRO A 1 206 ? -20.633 5.151 19.053 1.00 96.69 206 PRO A C 1
ATOM 1691 O O . PRO A 1 206 ? -19.903 6.105 19.312 1.00 96.69 206 PRO A O 1
ATOM 1694 N N . GLU A 1 207 ? -20.650 4.052 19.797 1.00 94.62 207 GLU A N 1
ATOM 1695 C CA . GLU A 1 207 ? -19.859 3.853 21.009 1.00 94.62 207 GLU A CA 1
ATOM 1696 C C . GLU A 1 207 ? -18.340 3.887 20.778 1.00 94.62 207 GLU A C 1
ATOM 1698 O O . GLU A 1 207 ? -17.585 4.119 21.719 1.00 94.62 207 GLU A O 1
ATOM 1703 N N . THR A 1 208 ? -17.886 3.695 19.538 1.00 93.81 208 THR A N 1
ATOM 1704 C CA . THR A 1 208 ? -16.460 3.705 19.178 1.00 93.81 208 THR A CA 1
ATOM 1705 C C . THR A 1 208 ? -15.966 5.026 18.600 1.00 93.81 208 THR A C 1
ATOM 1707 O O . THR A 1 208 ? -14.763 5.224 18.487 1.00 93.81 208 THR A O 1
ATOM 1710 N N . TRP A 1 209 ? -16.847 5.961 18.231 1.00 95.31 209 TRP A N 1
ATOM 1711 C CA . TRP A 1 209 ? -16.465 7.096 17.378 1.00 95.31 209 TRP A CA 1
ATOM 1712 C C . TRP A 1 209 ? -15.346 7.987 17.935 1.00 95.31 209 TRP A C 1
ATOM 1714 O O . TRP A 1 209 ? -14.591 8.572 17.158 1.00 95.31 209 TRP A O 1
ATOM 1724 N N . GLU A 1 210 ? -15.234 8.100 19.259 1.00 94.06 210 GLU A N 1
ATOM 1725 C CA . GLU A 1 210 ? -14.198 8.907 19.918 1.00 94.06 210 GLU A CA 1
ATOM 1726 C C . GLU A 1 210 ? -12.858 8.164 20.058 1.00 94.06 210 GLU A C 1
ATOM 1728 O O . GLU A 1 210 ? -11.785 8.764 19.970 1.00 94.06 210 GLU A O 1
ATOM 1733 N N . SER A 1 211 ? -12.902 6.845 20.260 1.00 92.50 211 SER A N 1
ATOM 1734 C CA . SER A 1 211 ? -11.712 6.008 20.452 1.00 92.50 211 SER A CA 1
ATOM 1735 C C . SER A 1 211 ? -11.202 5.375 19.157 1.00 92.50 211 SER A C 1
ATOM 1737 O O . SER A 1 211 ? -10.094 4.836 19.140 1.00 92.50 211 SER A O 1
ATOM 1739 N N . ALA A 1 212 ? -11.982 5.451 18.079 1.00 94.31 212 ALA A N 1
ATOM 1740 C CA . ALA A 1 212 ? -11.625 4.898 16.791 1.00 94.31 212 ALA A CA 1
ATOM 1741 C C . ALA A 1 212 ? -10.485 5.669 16.128 1.00 94.31 212 ALA A C 1
ATOM 1743 O O . ALA A 1 212 ? -10.313 6.880 16.314 1.00 94.31 212 ALA A O 1
ATOM 1744 N N . ARG A 1 213 ? -9.710 4.954 15.312 1.00 96.12 213 ARG A N 1
ATOM 1745 C CA . ARG A 1 213 ? -8.636 5.532 14.498 1.00 96.12 213 ARG A CA 1
ATOM 1746 C C . ARG A 1 213 ? -8.734 5.101 13.048 1.00 96.12 213 ARG A C 1
ATOM 1748 O O . ARG A 1 213 ? -9.202 4.016 12.718 1.00 96.12 213 ARG A O 1
ATOM 1755 N N . TYR A 1 214 ? -8.265 5.969 12.173 1.00 97.88 214 TYR A N 1
ATOM 1756 C CA . TYR A 1 214 ? -8.150 5.723 10.751 1.00 97.88 214 TYR A CA 1
ATOM 1757 C C . TYR A 1 214 ? -6.666 5.628 10.403 1.00 97.88 214 TYR A C 1
ATOM 1759 O O . TYR A 1 214 ? -5.935 6.593 10.577 1.00 97.88 214 TYR A O 1
ATOM 1767 N N . PHE A 1 215 ? -6.212 4.495 9.883 1.00 97.94 215 PHE A N 1
ATOM 1768 C CA . PHE A 1 215 ? -4.818 4.295 9.495 1.00 97.94 215 PHE A CA 1
ATOM 1769 C C . PHE A 1 215 ? -4.595 4.535 8.002 1.00 97.94 215 PHE A C 1
ATOM 1771 O O . PHE A 1 215 ? -5.428 4.152 7.173 1.00 97.94 215 PHE A O 1
ATOM 1778 N N . GLY A 1 216 ? -3.437 5.108 7.667 1.00 97.88 216 GLY A N 1
ATOM 1779 C CA . GLY A 1 216 ? -2.958 5.209 6.292 1.00 97.88 216 GLY A CA 1
ATOM 1780 C C . GLY A 1 216 ? -1.436 5.152 6.152 1.00 97.88 216 GLY A C 1
ATOM 1781 O O . GLY A 1 216 ? -0.686 5.435 7.086 1.00 97.88 216 GLY A O 1
ATOM 1782 N N . GLY A 1 217 ? -0.987 4.738 4.968 1.00 95.38 217 GLY A N 1
ATOM 1783 C CA . GLY A 1 217 ? 0.414 4.548 4.600 1.00 95.38 217 GLY A CA 1
ATOM 1784 C C . GLY A 1 217 ? 0.9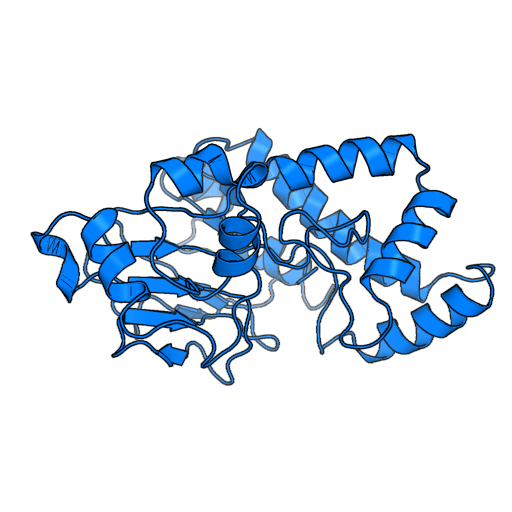37 5.733 3.796 1.00 95.38 217 GLY A C 1
ATOM 1785 O O . GLY A 1 217 ? 1.587 6.592 4.365 1.00 95.38 217 GLY A O 1
ATOM 1786 N N . HIS A 1 218 ? 0.627 5.776 2.499 1.00 95.88 218 HIS A N 1
ATOM 1787 C CA . HIS A 1 218 ? 0.965 6.769 1.462 1.00 95.88 218 HIS A CA 1
ATOM 1788 C C . HIS A 1 218 ? 2.085 7.802 1.734 1.00 95.88 218 HIS A C 1
ATOM 1790 O O . HIS A 1 218 ? 3.083 7.850 1.015 1.00 95.88 218 HIS A O 1
ATOM 1796 N N . ARG A 1 219 ? 1.917 8.690 2.724 1.00 95.38 219 ARG A N 1
ATOM 1797 C CA . ARG A 1 219 ? 2.829 9.811 2.988 1.00 95.38 219 ARG A CA 1
ATOM 1798 C C . ARG A 1 219 ? 3.850 9.480 4.076 1.00 95.38 219 ARG A C 1
ATOM 1800 O O . ARG A 1 219 ? 3.464 9.005 5.141 1.00 95.38 219 ARG A O 1
ATOM 1807 N N . PRO A 1 220 ? 5.144 9.769 3.835 1.00 94.12 220 PRO A N 1
ATOM 1808 C CA . PRO A 1 220 ? 6.201 9.416 4.767 1.00 94.12 220 PRO A CA 1
ATOM 1809 C C . PRO A 1 220 ? 6.124 10.235 6.057 1.00 94.12 220 PRO A C 1
ATOM 1811 O O . PRO A 1 220 ? 5.823 11.429 6.032 1.00 94.12 220 PRO A O 1
ATOM 1814 N N . VAL A 1 221 ? 6.478 9.596 7.167 1.00 94.31 221 VAL A N 1
ATOM 1815 C CA . VAL A 1 221 ? 6.624 10.204 8.492 1.00 94.31 221 VAL A CA 1
ATOM 1816 C C . VAL A 1 221 ? 8.071 10.080 8.977 1.00 94.31 221 VAL A C 1
ATOM 1818 O O . VAL A 1 221 ? 8.789 9.158 8.592 1.00 94.31 221 VAL A O 1
ATOM 1821 N N . ALA A 1 222 ? 8.522 11.029 9.803 1.00 88.69 222 ALA A N 1
ATOM 1822 C CA . ALA A 1 222 ? 9.890 11.041 10.336 1.00 88.69 222 ALA A CA 1
ATOM 1823 C C . ALA A 1 222 ? 10.093 10.109 11.550 1.00 88.69 222 ALA A C 1
ATOM 1825 O O . ALA A 1 222 ? 11.231 9.815 11.903 1.00 88.69 222 ALA A O 1
ATOM 1826 N N . GLY A 1 223 ? 9.006 9.670 12.193 1.00 90.12 223 GLY A N 1
ATOM 1827 C CA . GLY A 1 223 ? 9.013 8.782 13.359 1.00 90.12 223 GLY A CA 1
ATOM 1828 C C . GLY A 1 223 ? 8.118 7.561 13.153 1.00 90.12 223 GLY A C 1
ATOM 1829 O O . GLY A 1 223 ? 7.929 7.116 12.024 1.00 90.12 223 GLY A O 1
ATOM 1830 N N . LEU A 1 224 ? 7.547 7.035 14.240 1.00 91.00 224 LEU A N 1
ATOM 1831 C CA . LEU A 1 224 ? 6.648 5.877 14.169 1.00 91.00 224 LEU A CA 1
ATOM 1832 C C . LEU A 1 224 ? 5.285 6.227 13.572 1.00 91.00 224 LEU A C 1
ATOM 1834 O O . LEU A 1 224 ? 4.722 5.448 12.808 1.00 91.00 224 LEU A O 1
ATOM 1838 N N . LEU A 1 225 ? 4.757 7.407 13.887 1.00 94.19 225 LEU A N 1
ATOM 1839 C CA . LEU A 1 225 ? 3.478 7.858 13.360 1.00 94.19 225 LEU A CA 1
ATOM 1840 C C . LEU A 1 225 ? 3.426 9.377 13.220 1.00 94.19 225 LEU A C 1
ATOM 1842 O O . LEU A 1 225 ? 4.220 10.099 13.825 1.00 94.19 225 LEU A O 1
ATOM 1846 N N . ASN A 1 226 ? 2.456 9.854 12.446 1.00 95.12 226 ASN A N 1
ATOM 1847 C CA . ASN A 1 226 ? 2.023 11.246 12.450 1.00 95.12 226 ASN A CA 1
ATOM 1848 C C . ASN A 1 226 ? 0.495 11.309 12.541 1.00 95.12 226 ASN A C 1
ATOM 1850 O O . ASN A 1 226 ? -0.202 10.702 11.725 1.00 95.12 226 ASN A O 1
ATOM 1854 N N . ALA A 1 227 ? -0.012 12.048 13.524 1.00 95.50 227 ALA A N 1
ATOM 1855 C CA . ALA A 1 227 ? -1.438 12.200 13.763 1.00 95.50 227 ALA A CA 1
ATOM 1856 C C . ALA A 1 227 ? -1.992 13.421 13.006 1.00 95.50 227 ALA A C 1
ATOM 1858 O O . ALA A 1 227 ? -1.401 14.502 13.013 1.00 95.50 227 ALA A O 1
ATOM 1859 N N . ARG A 1 228 ? -3.136 13.254 12.341 1.00 95.88 228 ARG A N 1
ATOM 1860 C CA . ARG A 1 228 ? -3.870 14.304 11.612 1.00 95.88 228 ARG A CA 1
ATOM 1861 C C . ARG A 1 228 ? -5.368 14.168 11.885 1.00 95.88 228 ARG A C 1
ATOM 1863 O O . ARG A 1 228 ? -5.792 13.228 12.556 1.00 95.88 228 ARG A O 1
ATOM 1870 N N . ALA A 1 229 ? -6.161 15.104 11.359 1.00 96.50 229 ALA A N 1
ATOM 1871 C CA . ALA A 1 229 ? -7.612 15.145 11.562 1.00 96.50 229 ALA A CA 1
ATOM 1872 C C . ALA A 1 229 ? -7.977 15.039 13.056 1.00 96.50 229 ALA A C 1
ATOM 1874 O O . ALA A 1 229 ? -8.656 14.104 13.476 1.00 96.50 229 ALA A O 1
ATOM 1875 N N . ASP A 1 230 ? -7.432 15.964 13.855 1.00 94.69 230 ASP A N 1
ATOM 1876 C CA . ASP A 1 230 ? -7.628 16.039 15.310 1.00 94.69 230 ASP A CA 1
ATOM 1877 C C . ASP A 1 230 ? -7.260 14.742 16.059 1.00 94.69 230 ASP A C 1
ATOM 1879 O O . ASP A 1 230 ? -7.879 14.370 17.052 1.00 94.69 230 ASP A O 1
ATOM 1883 N N . GLY A 1 231 ? -6.243 14.031 15.562 1.00 94.69 231 GLY A N 1
ATOM 1884 C CA . GLY A 1 231 ? -5.756 12.779 16.144 1.00 94.69 231 GLY A CA 1
ATOM 1885 C C . GLY A 1 231 ? -6.481 11.523 15.657 1.00 94.69 231 GLY A C 1
ATOM 1886 O O . GLY A 1 231 ? -6.074 10.417 15.993 1.00 94.69 231 GLY A O 1
ATOM 1887 N N . GLN A 1 232 ? -7.532 11.649 14.842 1.00 96.25 232 GLN A N 1
ATOM 1888 C CA . GLN A 1 232 ? -8.298 10.489 14.377 1.00 96.25 232 GLN A CA 1
ATOM 1889 C C . GLN A 1 232 ? -7.658 9.766 13.192 1.00 96.25 232 GLN A C 1
ATOM 1891 O O . GLN A 1 232 ? -7.993 8.606 12.957 1.00 96.25 232 GLN A O 1
ATOM 1896 N N . TYR A 1 233 ? -6.754 10.408 12.447 1.00 98.00 233 TYR A N 1
ATOM 1897 C CA . TYR A 1 233 ? -6.014 9.775 11.355 1.00 98.00 233 TYR A CA 1
ATOM 1898 C C . TYR A 1 233 ? -4.539 9.593 11.710 1.00 98.00 233 TYR A C 1
ATOM 1900 O O . TYR A 1 233 ? -3.861 10.554 12.064 1.00 98.00 233 TYR A O 1
ATOM 1908 N N . LEU A 1 234 ? -4.044 8.364 11.581 1.00 97.19 234 LEU A N 1
ATOM 1909 C CA . LEU A 1 234 ? -2.688 7.952 11.922 1.00 97.19 234 LEU A CA 1
ATOM 1910 C C . LEU A 1 234 ? -1.940 7.526 10.656 1.00 97.19 234 LEU A C 1
ATOM 1912 O O . LEU A 1 234 ? -2.265 6.517 10.025 1.00 97.19 234 LEU A O 1
ATOM 1916 N N . GLN A 1 235 ? -0.919 8.297 10.290 1.00 96.94 235 GLN A N 1
ATOM 1917 C CA . GLN A 1 235 ? -0.002 7.969 9.200 1.00 96.94 235 GLN A CA 1
ATOM 1918 C C . GLN A 1 235 ? 1.144 7.118 9.721 1.00 96.94 235 GLN A C 1
ATOM 1920 O O . GLN A 1 235 ? 1.809 7.526 10.668 1.00 96.94 235 GLN A O 1
ATOM 1925 N N . ILE A 1 236 ? 1.397 5.973 9.085 1.00 95.69 236 ILE A N 1
ATOM 1926 C CA . ILE A 1 236 ? 2.338 4.960 9.592 1.00 95.69 236 ILE A CA 1
ATOM 1927 C C . ILE A 1 236 ? 3.402 4.535 8.570 1.00 95.69 236 ILE A C 1
ATOM 1929 O O . ILE A 1 236 ? 3.977 3.453 8.687 1.00 95.69 236 ILE A O 1
ATOM 1933 N N . HIS A 1 237 ? 3.677 5.344 7.547 1.00 95.19 237 HIS A N 1
ATOM 1934 C CA . HIS A 1 237 ? 4.705 5.025 6.552 1.00 95.19 237 HIS A CA 1
ATOM 1935 C C . HIS A 1 237 ? 6.056 5.634 6.925 1.00 95.19 237 HIS A C 1
ATOM 1937 O O . HIS A 1 237 ? 6.286 6.822 6.719 1.00 95.19 237 HIS A O 1
ATOM 1943 N N . ASN A 1 238 ? 6.973 4.820 7.444 1.00 93.94 238 ASN A N 1
ATOM 1944 C CA . ASN A 1 238 ? 8.359 5.221 7.676 1.00 93.94 238 ASN A CA 1
ATOM 1945 C C . ASN A 1 238 ? 9.285 4.543 6.648 1.00 93.94 238 ASN A C 1
ATOM 1947 O O . ASN A 1 238 ? 9.528 3.337 6.743 1.00 93.94 238 ASN A O 1
ATOM 1951 N N . PRO A 1 239 ? 9.851 5.293 5.685 1.00 91.19 239 PRO A N 1
ATOM 1952 C CA . PRO A 1 239 ? 10.737 4.736 4.660 1.00 91.19 239 PRO A CA 1
ATOM 1953 C C . PRO A 1 239 ? 12.046 4.137 5.194 1.00 91.19 239 PRO A C 1
ATOM 1955 O O . PRO A 1 239 ? 12.695 3.370 4.482 1.00 91.19 239 PRO A O 1
ATOM 1958 N N . GLN A 1 240 ? 12.470 4.534 6.397 1.00 90.31 240 GLN A N 1
ATOM 1959 C CA . GLN A 1 240 ? 13.756 4.157 6.994 1.00 90.31 240 GLN A CA 1
ATOM 1960 C C . GLN A 1 240 ? 13.627 3.006 7.997 1.00 90.31 240 GLN A C 1
ATOM 1962 O O . GLN A 1 240 ? 14.598 2.293 8.230 1.00 90.31 240 GLN A O 1
ATOM 1967 N N . GLY A 1 241 ? 12.439 2.810 8.570 1.00 90.94 241 GLY A N 1
ATOM 1968 C CA . GLY A 1 241 ? 12.176 1.808 9.601 1.00 90.94 241 GLY A CA 1
ATOM 1969 C C . GLY A 1 241 ? 11.458 0.568 9.081 1.00 90.94 241 GLY A C 1
ATOM 1970 O O . GLY A 1 241 ? 10.961 0.529 7.953 1.00 90.94 241 GLY A O 1
ATOM 1971 N N . PHE A 1 242 ? 11.408 -0.462 9.918 1.00 94.56 242 PHE A N 1
ATOM 1972 C CA . PHE A 1 242 ? 10.523 -1.613 9.765 1.00 94.56 242 PHE A CA 1
ATOM 1973 C C . PHE A 1 242 ? 9.476 -1.472 10.867 1.00 94.56 242 PHE A C 1
ATOM 1975 O O . PHE A 1 242 ? 9.761 -1.751 12.026 1.00 94.56 242 PHE A O 1
ATOM 1982 N N . GLN A 1 243 ? 8.285 -0.987 10.531 1.00 93.88 243 GLN A N 1
ATOM 1983 C CA . GLN A 1 243 ? 7.272 -0.680 11.537 1.00 93.88 243 GLN A CA 1
ATOM 1984 C C . GLN A 1 243 ? 5.896 -1.173 11.129 1.00 93.88 243 GLN A C 1
ATOM 1986 O O . GLN A 1 243 ? 5.530 -1.138 9.954 1.00 93.88 243 GLN A O 1
ATOM 1991 N N . VAL A 1 244 ? 5.119 -1.594 12.117 1.00 95.56 244 VAL A N 1
ATOM 1992 C CA . VAL A 1 244 ? 3.743 -2.050 11.941 1.00 95.56 244 VAL A CA 1
ATOM 1993 C C . VAL A 1 244 ? 2.840 -1.419 12.992 1.00 95.56 244 VAL A C 1
ATOM 1995 O O . VAL A 1 244 ? 3.293 -1.077 14.082 1.00 95.56 244 VAL A O 1
ATOM 1998 N N . ALA A 1 245 ? 1.553 -1.308 12.673 1.00 94.88 245 ALA A N 1
ATOM 1999 C CA . ALA A 1 245 ? 0.520 -1.078 13.672 1.00 94.88 245 ALA A CA 1
ATOM 2000 C C . ALA A 1 245 ? -0.032 -2.439 14.129 1.00 94.88 245 ALA A C 1
ATOM 2002 O O . ALA A 1 245 ? -0.642 -3.161 13.339 1.00 94.88 245 ALA A O 1
ATOM 2003 N N . TYR A 1 246 ? 0.185 -2.794 15.392 1.00 93.56 246 TYR A N 1
ATOM 2004 C CA . TYR A 1 246 ? -0.342 -3.986 16.044 1.00 93.56 246 TYR A CA 1
ATOM 2005 C C . TYR A 1 246 ? -1.445 -3.585 17.027 1.00 93.56 246 TYR A C 1
ATOM 2007 O O . TYR A 1 246 ? -1.188 -2.995 18.072 1.00 93.56 246 TYR A O 1
ATOM 2015 N N . CYS A 1 247 ? -2.695 -3.866 16.661 1.00 89.75 247 CYS A N 1
ATOM 2016 C CA . CYS A 1 247 ? -3.873 -3.418 17.402 1.00 89.75 247 CYS A CA 1
ATOM 2017 C C . CYS A 1 247 ? -4.699 -4.608 17.889 1.00 89.75 247 CYS A C 1
ATOM 2019 O O . CYS A 1 247 ? -4.896 -5.570 17.144 1.00 89.75 247 CYS A O 1
ATOM 2021 N N . GLN A 1 248 ? -5.246 -4.504 19.101 1.00 86.19 248 GLN A N 1
ATOM 2022 C CA . GLN A 1 248 ? -6.276 -5.426 19.569 1.00 86.19 248 GLN A CA 1
ATOM 2023 C C . GLN A 1 248 ? -7.634 -5.059 18.954 1.00 86.19 248 GLN A C 1
ATOM 2025 O O . GLN A 1 248 ? -7.959 -3.874 18.816 1.00 86.19 248 GLN A O 1
ATOM 2030 N N . PRO A 1 249 ? -8.445 -6.048 18.552 1.00 77.94 249 PRO A N 1
ATOM 2031 C CA . PRO A 1 249 ? -9.774 -5.776 18.035 1.00 77.94 249 PRO A CA 1
ATOM 2032 C C . PRO A 1 249 ? -10.676 -5.230 19.152 1.00 77.94 249 PRO A C 1
ATOM 203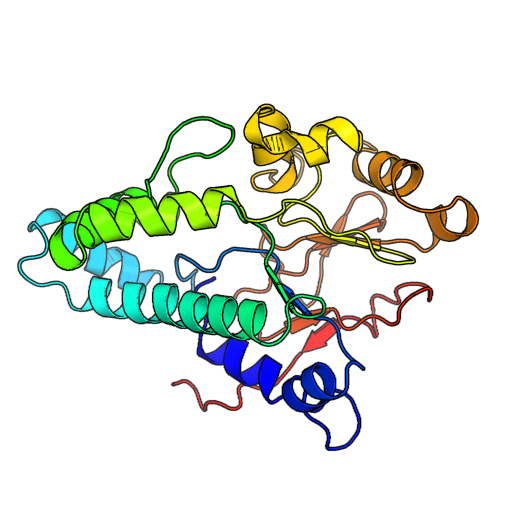4 O O . PRO A 1 249 ? -10.611 -5.689 20.286 1.00 77.94 249 PRO A O 1
ATOM 2037 N N . PHE A 1 250 ? -11.549 -4.278 18.811 1.00 80.06 250 PHE A N 1
ATOM 2038 C CA . PHE A 1 250 ? -12.557 -3.670 19.704 1.00 80.06 250 PHE A CA 1
ATOM 2039 C C . PHE A 1 250 ? -12.024 -2.854 20.894 1.00 80.06 250 PHE A C 1
ATOM 2041 O O . PHE A 1 250 ? -12.817 -2.220 21.586 1.00 80.06 250 PHE A O 1
ATOM 2048 N N . GLU A 1 251 ? -10.713 -2.806 21.112 1.00 86.50 251 GLU A N 1
ATOM 2049 C CA . GLU A 1 251 ? -10.110 -1.944 22.126 1.00 86.50 251 GLU A CA 1
ATOM 2050 C C . GLU A 1 251 ? -9.794 -0.549 21.558 1.00 86.50 251 GLU A C 1
ATOM 2052 O O . GLU A 1 251 ? -9.546 -0.404 20.353 1.00 86.50 251 GLU A O 1
ATOM 2057 N N . PRO A 1 252 ? -9.801 0.507 22.394 1.00 87.25 252 PRO A N 1
ATOM 2058 C CA . PRO A 1 252 ? -9.237 1.807 22.040 1.00 87.25 252 PRO A CA 1
ATOM 2059 C C . PRO A 1 252 ? -7.821 1.670 21.481 1.00 87.25 252 PRO A C 1
ATOM 2061 O O . PRO A 1 252 ? -6.963 1.035 22.092 1.00 87.25 252 PRO A O 1
ATOM 2064 N N . VAL A 1 253 ? -7.561 2.292 20.330 1.00 87.38 253 VAL A N 1
ATOM 2065 C CA . VAL A 1 253 ? -6.206 2.331 19.775 1.00 87.38 253 VAL A CA 1
ATOM 2066 C C . VAL A 1 253 ? -5.356 3.243 20.655 1.00 87.38 253 VAL A C 1
ATOM 2068 O O . VAL A 1 253 ? -5.585 4.450 20.712 1.00 87.38 253 VAL A O 1
ATOM 2071 N N . ASN A 1 254 ? -4.367 2.664 21.332 1.00 86.38 254 ASN A N 1
ATOM 2072 C CA . ASN A 1 254 ? -3.338 3.417 22.034 1.00 86.38 254 ASN A CA 1
ATOM 2073 C C . ASN A 1 254 ? -2.141 3.625 21.099 1.00 86.38 254 ASN A C 1
ATOM 2075 O O . ASN A 1 254 ? -1.433 2.680 20.767 1.00 86.38 254 ASN A O 1
ATOM 2079 N N . GLU A 1 255 ? -1.932 4.870 20.683 1.00 84.19 255 GLU A N 1
ATOM 2080 C CA . GLU A 1 255 ? -0.898 5.282 19.727 1.00 84.19 255 GLU A CA 1
ATOM 2081 C C . GLU A 1 255 ? 0.535 4.986 20.201 1.00 84.19 255 GLU A C 1
ATOM 2083 O O . GLU A 1 255 ? 1.411 4.733 19.375 1.00 84.19 255 GLU A O 1
ATOM 2088 N N . GLU A 1 256 ? 0.776 4.961 21.515 1.00 81.12 256 GLU A N 1
ATOM 2089 C CA . GLU A 1 256 ? 2.099 4.682 22.089 1.00 81.12 256 GLU A CA 1
ATOM 2090 C C . GLU A 1 256 ? 2.450 3.194 22.056 1.00 81.12 256 GLU A C 1
ATOM 2092 O O . GLU A 1 256 ? 3.622 2.836 21.954 1.00 81.12 256 GLU A O 1
ATOM 2097 N N . THR A 1 257 ? 1.447 2.319 22.158 1.00 84.56 257 THR A N 1
ATOM 2098 C CA . THR A 1 257 ? 1.662 0.869 22.263 1.00 84.56 257 THR A CA 1
ATOM 2099 C C . THR A 1 257 ? 1.298 0.112 20.994 1.00 84.56 257 THR A C 1
ATOM 2101 O O . THR A 1 257 ? 1.746 -1.021 20.824 1.00 84.56 257 THR A O 1
ATOM 2104 N N . CYS A 1 258 ? 0.503 0.705 20.098 1.00 89.69 258 CYS A N 1
ATOM 2105 C CA . CYS A 1 258 ? 0.099 0.048 18.860 1.00 89.69 258 CYS A CA 1
ATOM 2106 C C . CYS A 1 258 ? 1.194 0.080 17.795 1.00 89.69 258 CYS A C 1
ATOM 2108 O O . CYS A 1 258 ? 1.232 -0.804 16.944 1.00 89.69 258 CYS A O 1
ATOM 2110 N N . MET A 1 259 ? 2.097 1.060 17.822 1.00 93.19 259 MET A N 1
ATOM 2111 C CA . MET A 1 259 ? 3.193 1.126 16.861 1.00 93.19 259 MET A CA 1
ATOM 2112 C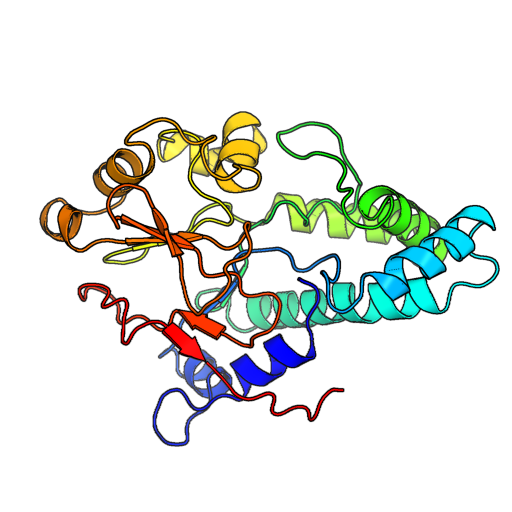 C . MET A 1 259 ? 4.378 0.299 17.341 1.00 93.19 259 MET A C 1
ATOM 2114 O O . MET A 1 259 ? 4.980 0.588 18.372 1.00 93.19 259 MET A O 1
ATOM 2118 N N . VAL A 1 260 ? 4.732 -0.720 16.562 1.00 93.50 260 VAL A N 1
ATOM 2119 C CA . VAL A 1 260 ? 5.823 -1.644 16.874 1.00 93.50 260 VAL A CA 1
ATOM 2120 C C . VAL A 1 260 ? 6.890 -1.529 15.798 1.00 93.50 260 VAL A C 1
ATOM 2122 O O . VAL A 1 260 ? 6.628 -1.781 14.620 1.00 93.50 260 VAL A O 1
ATOM 2125 N N . GLU A 1 261 ? 8.101 -1.170 16.212 1.00 94.06 261 GLU A N 1
ATOM 2126 C CA . GLU A 1 261 ? 9.290 -1.305 15.378 1.00 94.06 261 GLU A CA 1
ATOM 2127 C C . GLU A 1 261 ? 9.805 -2.745 15.481 1.00 94.06 261 GLU A C 1
ATOM 2129 O O . GLU A 1 261 ? 9.954 -3.291 16.578 1.00 94.06 261 GLU A O 1
ATOM 2134 N N . ILE A 1 262 ? 10.044 -3.382 14.338 1.00 94.62 262 ILE A N 1
ATOM 2135 C CA . ILE A 1 262 ? 10.526 -4.762 14.267 1.00 94.62 262 ILE A CA 1
ATOM 2136 C C . ILE A 1 262 ? 11.955 -4.784 13.711 1.00 94.62 262 ILE A C 1
ATOM 2138 O O . ILE A 1 262 ? 12.287 -3.981 12.841 1.00 94.62 262 ILE A O 1
ATOM 2142 N N . PRO A 1 263 ? 12.826 -5.692 14.174 1.00 94.31 263 PRO A N 1
ATOM 2143 C CA . PRO A 1 263 ? 14.172 -5.805 13.637 1.00 94.31 263 PRO A CA 1
ATOM 2144 C C . PRO A 1 263 ? 14.155 -6.388 12.221 1.00 94.31 263 PRO A C 1
ATOM 2146 O O . PRO A 1 263 ? 13.306 -7.216 11.884 1.00 94.31 263 PRO A O 1
ATOM 2149 N N . ASP A 1 264 ? 15.153 -6.021 11.420 1.00 94.25 264 ASP A N 1
ATOM 2150 C CA . ASP A 1 264 ? 15.464 -6.748 10.193 1.00 94.25 264 ASP A CA 1
ATOM 2151 C C . ASP A 1 264 ? 16.109 -8.097 10.542 1.00 94.25 264 ASP A C 1
ATOM 2153 O O . ASP A 1 264 ? 17.260 -8.169 10.976 1.00 94.25 264 ASP A O 1
ATOM 2157 N N . VAL A 1 265 ? 15.363 -9.183 10.343 1.00 91.50 265 VAL A N 1
ATOM 2158 C CA . VAL A 1 265 ? 15.839 -10.555 10.603 1.00 91.50 265 VAL A CA 1
ATOM 2159 C C . VAL A 1 265 ? 16.504 -11.189 9.381 1.00 91.50 265 VAL A C 1
ATOM 2161 O O . VAL A 1 265 ? 16.923 -12.347 9.431 1.00 91.50 265 VAL A O 1
ATOM 2164 N N . THR A 1 266 ? 16.555 -10.467 8.262 1.00 87.38 266 THR A N 1
ATOM 2165 C CA . THR A 1 266 ? 17.164 -10.931 7.013 1.00 87.38 266 THR A CA 1
ATOM 2166 C C . THR A 1 266 ? 18.632 -10.540 6.895 1.00 87.38 266 THR A C 1
ATOM 2168 O O . THR A 1 266 ? 19.344 -11.130 6.089 1.00 87.38 266 THR A O 1
ATOM 2171 N N . GLY A 1 267 ? 19.106 -9.606 7.727 1.00 74.81 267 GLY A N 1
ATOM 2172 C CA . GLY A 1 26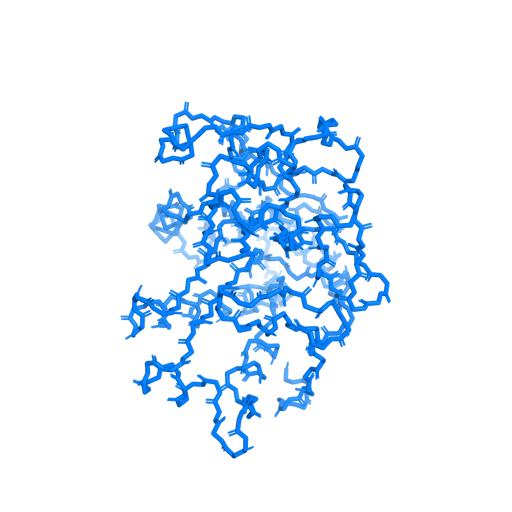7 ? 20.490 -9.136 7.700 1.00 74.81 267 GLY A CA 1
ATOM 2173 C C . GLY A 1 267 ? 20.813 -8.294 6.462 1.00 74.81 267 GLY A C 1
ATOM 2174 O O . GLY A 1 267 ? 21.953 -8.318 6.003 1.00 74.81 267 GLY A O 1
ATOM 2175 N N . GLY A 1 268 ? 19.825 -7.575 5.917 1.00 64.19 268 GLY A N 1
ATOM 2176 C CA . GLY A 1 268 ? 19.982 -6.714 4.746 1.00 64.19 268 GLY A CA 1
ATOM 2177 C C . GLY A 1 268 ? 20.111 -7.444 3.406 1.00 64.19 268 GLY A C 1
ATOM 2178 O O . GLY A 1 268 ? 20.835 -6.944 2.542 1.00 64.19 268 GLY A O 1
ATOM 2179 N N . MET A 1 269 ? 19.459 -8.609 3.248 1.00 53.34 269 MET A N 1
ATOM 2180 C CA . MET A 1 269 ? 19.380 -9.346 1.968 1.00 53.34 269 MET A CA 1
ATOM 2181 C C . MET A 1 269 ? 18.945 -8.465 0.786 1.00 53.34 269 MET A C 1
ATOM 2183 O O . MET A 1 269 ? 18.053 -7.603 0.956 1.00 53.34 269 MET A O 1
#

Secondary structure (DSSP, 8-state):
---HHHHHHHHH--SBTTB-HHHHHHHT---EEE-S--SS--GGGHHHHHHHHHHHHTTTSS-HHHHHHHHHHHHHHHHHHHHHHH-TTTEEE---TT--TT---BTTB----SSSSHHHHHHHHHHHHTHHHHHHHHHHHHHHS-SEEE-SSEEEESS--SS---HHHHHTGGG-HHHHHHHHTPPTTTSPTTHHHHHHHHHS-GGGTTT-EEEEEEEE-SSS-EEETTTTEEEEE-SSS-EEE---TTS---HHHHEEE---SSS--